Protein AF-0000000080484348 (afdb_homodimer)

Secondary structure (DSSP, 8-state):
--------EEEEEEEEEEETTEEEEEETTS-EEEESSSS-HHHHHHHHHHHHHHHHHHHHHHHHT----EEEEEEEEEE-HHHHTT---SS-SS-S-EEEEEEEE-SS-HHHHHHHHHHHHHH-HHHHHHHS---EEEEEEE---/--------EEEEEEEEEEETTEEEEEETTS-EEEESSSS-HHHHHHHHHHHHHHHHHHHHHHHHT----EEEEEEEEEE-HHHHTT---SS-SS-S-EEEEEEEE-SS-HHHHHHHHHHHHHH-HHHHHHHS---EEEEEEE---

Nearest PDB structures (foldseek):
  2opl-assembly1_A  TM=8.845E-01  e=7.965E-09  Geobacter sulfurreducens
  1nye-assembly1_A  TM=6.529E-01  e=8.947E-06  Escherichia coli
  2e8c-assembly1_A  TM=8.332E-01  e=1.198E-04  Aquifex aeolicus VF5
  1nye-assembly3_F  TM=6.436E-01  e=4.940E-05  Escherichia coli
  3cje-assembly1_A-2  TM=6.114E-01  e=5.828E-04  Jannaschia sp. CCS1

InterPro domains:
  IPR003718 OsmC/Ohr conserved domain [PF02566] (40-138)
  IPR015946 K homology domain-like, alpha/beta [G3DSA:3.30.300.20] (2-130)
  IPR036102 OsmC/Ohr superfamily [SSF82784] (26-134)
  IPR052924 OsmC/Ohr hydroperoxide reductase [PTHR35368] (11-135)

pLDDT: mean 93.79, std 12.1, range [22.8, 98.88]

Structure (mmCIF, N/CA/C/O backbone):
data_AF-0000000080484348-model_v1
#
loop_
_entity.id
_entity.type
_entity.pdbx_description
1 polymer 'OsmC family peroxiredoxin'
#
loop_
_atom_site.group_PDB
_atom_site.id
_atom_site.type_symbol
_atom_site.label_atom_id
_atom_site.label_alt_id
_atom_site.label_comp_id
_atom_site.label_asym_id
_atom_site.label_entity_id
_atom_site.label_seq_id
_atom_site.pdbx_PDB_ins_code
_atom_site.Cartn_x
_atom_site.Cartn_y
_atom_site.Cartn_z
_atom_site.occupancy
_atom_site.B_iso_or_equiv
_atom_site.auth_seq_id
_atom_site.auth_comp_id
_atom_site.auth_asym_id
_atom_site.auth_atom_id
_atom_site.pdbx_PDB_model_num
ATOM 1 N N . MET A 1 1 ? 34.781 7.961 -16.047 1 22.8 1 MET A N 1
ATOM 2 C CA . MET A 1 1 ? 33.406 7.508 -16.266 1 22.8 1 MET A CA 1
ATOM 3 C C . MET A 1 1 ? 32.5 7.965 -15.148 1 22.8 1 MET A C 1
ATOM 5 O O . MET A 1 1 ? 32.656 7.574 -13.992 1 22.8 1 MET A O 1
ATOM 9 N N . SER A 1 2 ? 32.094 9.242 -14.938 1 33.81 2 SER A N 1
ATOM 10 C CA . SER A 1 2 ? 31.594 10.023 -13.805 1 33.81 2 SER A CA 1
ATOM 11 C C . SER A 1 2 ? 30.453 9.312 -13.086 1 33.81 2 SER A C 1
ATOM 13 O O . SER A 1 2 ? 29.5 8.859 -13.727 1 33.81 2 SER A O 1
ATOM 15 N N . THR A 1 3 ? 30.531 8.43 -12.125 1 37.81 3 THR A N 1
ATOM 16 C CA . THR A 1 3 ? 29.625 7.574 -11.367 1 37.81 3 THR A CA 1
ATOM 17 C C . THR A 1 3 ? 28.375 8.344 -10.945 1 37.81 3 THR A C 1
ATOM 19 O O . THR A 1 3 ? 28.453 9.242 -10.109 1 37.81 3 THR A O 1
ATOM 22 N N . GLU A 1 4 ? 27.562 8.914 -11.805 1 41.5 4 GLU A N 1
ATOM 23 C CA . GLU A 1 4 ? 26.328 9.695 -11.656 1 41.5 4 GLU A CA 1
ATOM 24 C C . GLU A 1 4 ? 25.562 9.281 -10.414 1 41.5 4 GLU A C 1
ATOM 26 O O . GLU A 1 4 ? 25.125 8.133 -10.297 1 41.5 4 GLU A O 1
ATOM 31 N N . ARG A 1 5 ? 26 9.68 -9.234 1 49.88 5 ARG A N 1
ATOM 32 C CA . ARG A 1 5 ? 25.656 9.453 -7.84 1 49.88 5 ARG A CA 1
ATOM 33 C C . ARG A 1 5 ? 24.141 9.453 -7.641 1 49.88 5 ARG A C 1
ATOM 35 O O . ARG A 1 5 ? 23.5 10.492 -7.785 1 49.88 5 ARG A O 1
ATOM 42 N N . THR A 1 6 ? 23.359 8.344 -7.969 1 71.94 6 THR A N 1
ATOM 43 C CA . THR A 1 6 ? 21.906 8.281 -7.844 1 71.94 6 THR A CA 1
ATOM 44 C C . THR A 1 6 ? 21.469 8.68 -6.441 1 71.94 6 THR A C 1
ATOM 46 O O . THR A 1 6 ? 22.141 8.383 -5.457 1 71.94 6 THR A O 1
ATOM 49 N N . HIS A 1 7 ? 20.797 9.852 -6.301 1 86.5 7 HIS A N 1
ATOM 50 C CA . HIS A 1 7 ? 20.281 10.359 -5.035 1 86.5 7 HIS A CA 1
ATOM 51 C C . HIS A 1 7 ? 19.156 9.469 -4.496 1 86.5 7 HIS A C 1
ATOM 53 O O . HIS A 1 7 ? 18.406 9.875 -3.611 1 86.5 7 HIS A O 1
ATOM 59 N N . THR A 1 8 ? 19.234 8.211 -5.098 1 91.88 8 THR A N 1
ATOM 60 C CA . THR A 1 8 ? 18.156 7.336 -4.656 1 91.88 8 THR A CA 1
ATOM 61 C C . THR A 1 8 ? 18.672 6.266 -3.701 1 91.88 8 THR A C 1
ATOM 63 O O . THR A 1 8 ? 19.859 5.906 -3.748 1 91.88 8 THR A O 1
ATOM 66 N N . LYS A 1 9 ? 17.797 5.895 -2.801 1 93.38 9 LYS A N 1
ATOM 67 C CA . LYS A 1 9 ? 18 4.754 -1.911 1 93.38 9 LYS A CA 1
ATOM 68 C C . LYS A 1 9 ? 17.047 3.617 -2.25 1 93.38 9 LYS A C 1
ATOM 70 O O . LYS A 1 9 ? 15.859 3.846 -2.467 1 93.38 9 LYS A O 1
ATOM 75 N N . THR A 1 10 ? 17.703 2.318 -2.271 1 96 10 THR A N 1
ATOM 76 C CA . THR A 1 10 ? 16.875 1.151 -2.549 1 96 10 THR A CA 1
ATOM 77 C C . THR A 1 10 ? 16.219 0.636 -1.269 1 96 10 THR A C 1
ATOM 79 O O . THR A 1 10 ? 16.891 0.468 -0.248 1 96 10 THR A O 1
ATOM 82 N N . THR A 1 11 ? 14.914 0.509 -1.283 1 96.69 11 THR A N 1
ATOM 83 C CA . THR A 1 11 ? 14.141 -0.151 -0.241 1 96.69 11 THR A CA 1
ATOM 84 C C . THR A 1 11 ? 13.586 -1.483 -0.74 1 96.69 11 THR A C 1
ATOM 86 O O . THR A 1 11 ? 13.125 -1.583 -1.878 1 96.69 11 THR A O 1
ATOM 89 N N . SER A 1 12 ? 13.688 -2.527 0.163 1 98.12 12 SER A N 1
ATOM 90 C CA . SER A 1 12 ? 13.172 -3.816 -0.288 1 98.12 12 SER A CA 1
ATOM 91 C C . SER A 1 12 ? 12.562 -4.602 0.867 1 98.12 12 SER A C 1
ATOM 93 O O . SER A 1 12 ? 12.922 -4.391 2.027 1 98.12 12 SER A O 1
ATOM 95 N N . VAL A 1 13 ? 11.609 -5.426 0.493 1 98.69 13 VAL A N 1
ATOM 96 C CA . VAL A 1 13 ? 11.023 -6.406 1.404 1 98.69 13 VAL A CA 1
ATOM 97 C C . VAL A 1 13 ? 11.039 -7.789 0.753 1 98.69 13 VAL A C 1
ATOM 99 O O . VAL A 1 13 ? 10.891 -7.906 -0.465 1 98.69 13 VAL A O 1
ATOM 102 N N . GLU A 1 14 ? 11.297 -8.742 1.566 1 98.69 14 GLU A N 1
ATOM 103 C CA . GLU A 1 14 ? 11.227 -10.148 1.169 1 98.69 14 GLU A CA 1
ATOM 104 C C . GLU A 1 14 ? 10.141 -10.891 1.94 1 98.69 14 GLU A C 1
ATOM 106 O O . GLU A 1 14 ? 10.18 -10.953 3.172 1 98.69 14 GLU A O 1
ATOM 111 N N . GLY A 1 15 ? 9.195 -11.43 1.181 1 98.69 15 GLY A N 1
ATOM 112 C CA . GLY A 1 15 ? 8.055 -12.062 1.828 1 98.69 15 GLY A CA 1
ATOM 113 C C . GLY A 1 15 ? 8.008 -13.562 1.616 1 98.69 15 GLY A C 1
ATOM 114 O O . GLY A 1 15 ? 8.281 -14.047 0.518 1 98.69 15 GLY A O 1
ATOM 115 N N . SER A 1 16 ? 7.668 -14.25 2.662 1 98.31 16 SER A N 1
ATOM 116 C CA . SER A 1 16 ? 7.402 -15.688 2.598 1 98.31 16 SER A CA 1
ATOM 117 C C . SER A 1 16 ? 5.938 -15.992 2.904 1 98.31 16 SER A C 1
ATOM 119 O O . SER A 1 16 ? 5.363 -15.422 3.838 1 98.31 16 SER A O 1
ATOM 121 N N . ARG A 1 17 ? 5.395 -16.812 2.121 1 97.62 17 ARG A N 1
ATOM 122 C CA . ARG A 1 17 ? 3.988 -17.156 2.297 1 97.62 17 ARG A CA 1
ATOM 123 C C . ARG A 1 17 ? 3.783 -17.984 3.568 1 97.62 17 ARG A C 1
ATOM 125 O O . ARG A 1 17 ? 4.469 -18.984 3.789 1 97.62 17 ARG A O 1
ATOM 132 N N . VAL A 1 18 ? 2.877 -17.547 4.391 1 97.12 18 VAL A N 1
ATOM 133 C CA . VAL A 1 18 ? 2.395 -18.312 5.531 1 97.12 18 VAL A CA 1
ATOM 134 C C . VAL A 1 18 ? 1.202 -19.172 5.105 1 97.12 18 VAL A C 1
ATOM 136 O O . VAL A 1 18 ? 1.137 -20.359 5.426 1 97.12 18 VAL A O 1
ATOM 139 N N . ASP A 1 19 ? 0.256 -18.562 4.418 1 96.19 19 ASP A N 1
ATOM 140 C CA . ASP A 1 19 ? -0.878 -19.219 3.775 1 96.19 19 ASP A CA 1
ATOM 141 C C . ASP A 1 19 ? -1.438 -18.375 2.643 1 96.19 19 ASP A C 1
ATOM 143 O O . ASP A 1 19 ? -0.822 -17.375 2.24 1 96.19 19 ASP A O 1
ATOM 147 N N . ALA A 1 20 ? -2.598 -18.688 2.107 1 95.06 20 ALA A N 1
ATOM 148 C CA . ALA A 1 20 ? -3.15 -18.062 0.91 1 95.06 20 ALA A CA 1
ATOM 149 C C . ALA A 1 20 ? -3.51 -16.609 1.175 1 95.06 20 ALA A C 1
ATOM 151 O O . ALA A 1 20 ? -3.725 -15.836 0.238 1 95.06 20 ALA A O 1
ATOM 152 N N . SER A 1 21 ? -3.541 -16.234 2.523 1 96.06 21 SER A N 1
ATOM 153 C CA . SER A 1 21 ? -4.023 -14.898 2.826 1 96.06 21 SER A CA 1
ATOM 154 C C . SER A 1 21 ? -3.002 -14.117 3.641 1 96.06 21 SER A C 1
ATOM 156 O O . SER A 1 21 ? -3.262 -12.977 4.043 1 96.06 21 SER A O 1
ATOM 158 N N . LYS A 1 22 ? -1.832 -14.758 3.896 1 98.06 22 LYS A N 1
ATOM 159 C CA . LYS A 1 22 ? -0.896 -14.109 4.809 1 98.06 22 LYS A CA 1
ATOM 160 C C . LYS A 1 22 ? 0.547 -14.336 4.371 1 98.06 22 LYS A C 1
ATOM 162 O O . LYS A 1 22 ? 0.924 -15.453 4.012 1 98.06 22 LYS A O 1
ATOM 167 N N . MET A 1 23 ? 1.323 -13.242 4.418 1 98.5 23 MET A N 1
ATOM 168 C CA . MET A 1 23 ? 2.764 -13.305 4.188 1 98.5 23 MET A CA 1
ATOM 169 C C . MET A 1 23 ? 3.529 -12.648 5.328 1 98.5 23 MET A C 1
ATOM 171 O O . MET A 1 23 ? 3.029 -11.711 5.957 1 98.5 23 MET A O 1
ATOM 175 N N . GLN A 1 24 ? 4.695 -13.172 5.57 1 98.44 24 GLN A N 1
ATOM 176 C CA . GLN A 1 24 ? 5.637 -12.562 6.504 1 98.44 24 GLN A CA 1
ATOM 177 C C . GLN A 1 24 ? 6.832 -11.961 5.766 1 98.44 24 GLN A C 1
ATOM 179 O O . GLN A 1 24 ? 7.41 -12.602 4.891 1 98.44 24 GLN A O 1
ATOM 184 N N . PHE A 1 25 ? 7.195 -10.734 6.203 1 98.62 25 PHE A N 1
ATOM 185 C CA . PHE A 1 25 ? 8.211 -10.008 5.449 1 98.62 25 PHE A CA 1
ATOM 186 C C . PHE A 1 25 ? 9.422 -9.703 6.324 1 98.62 25 PHE A C 1
ATOM 188 O O . PHE A 1 25 ? 9.281 -9.469 7.527 1 98.62 25 PHE A O 1
ATOM 195 N N . GLU A 1 26 ? 10.539 -9.703 5.684 1 98.5 26 GLU A N 1
ATOM 196 C CA . GLU A 1 26 ? 11.75 -9.078 6.199 1 98.5 26 GLU A CA 1
ATOM 197 C C . GLU A 1 26 ? 12.141 -7.859 5.363 1 98.5 26 GLU A C 1
ATOM 199 O O . GLU A 1 26 ? 12.117 -7.91 4.133 1 98.5 26 GLU A O 1
ATOM 204 N N . THR A 1 27 ? 12.445 -6.832 6.043 1 97.94 27 THR A N 1
ATOM 205 C CA . THR A 1 27 ? 12.875 -5.621 5.352 1 97.94 27 THR A CA 1
ATOM 206 C C . THR A 1 27 ? 14.383 -5.617 5.156 1 97.94 27 THR A C 1
ATOM 208 O O . THR A 1 27 ? 15.102 -6.406 5.77 1 97.94 27 THR A O 1
ATOM 211 N N . SER A 1 28 ? 14.875 -4.703 4.316 1 95.12 28 SER A N 1
ATOM 212 C CA . SER A 1 28 ? 16.312 -4.551 4.121 1 95.12 28 SER A CA 1
ATOM 213 C C . SER A 1 28 ? 17 -4.062 5.395 1 95.12 28 SER A C 1
ATOM 215 O O . SER A 1 28 ? 18.203 -4.262 5.574 1 95.12 28 SER A O 1
ATOM 217 N N . GLY A 1 29 ? 16.266 -3.443 6.281 1 93.81 29 GLY A N 1
ATOM 218 C CA . GLY A 1 29 ? 16.812 -2.98 7.551 1 93.81 29 GLY A CA 1
ATOM 219 C C . GLY A 1 29 ? 16.797 -4.047 8.625 1 93.81 29 GLY A C 1
ATOM 220 O O . GLY A 1 29 ? 17.25 -3.809 9.75 1 93.81 29 GLY A O 1
ATOM 221 N N . GLY A 1 30 ? 16.25 -5.184 8.352 1 94.88 30 GLY A N 1
ATOM 222 C CA . GLY A 1 30 ? 16.297 -6.309 9.281 1 94.88 30 GLY A CA 1
ATOM 223 C C . GLY A 1 30 ? 15.039 -6.465 10.102 1 94.88 30 GLY A C 1
ATOM 224 O O . GLY A 1 30 ? 14.914 -7.41 10.883 1 94.88 30 GLY A O 1
ATOM 225 N N . ASN A 1 31 ? 14.07 -5.586 9.961 1 97.06 31 ASN A N 1
ATOM 226 C CA . ASN A 1 31 ? 12.805 -5.695 10.68 1 97.06 31 ASN A CA 1
ATOM 227 C C . ASN A 1 31 ? 11.852 -6.672 9.992 1 97.06 31 ASN A C 1
ATOM 229 O O . ASN A 1 31 ? 12.086 -7.078 8.852 1 97.06 31 ASN A O 1
ATOM 233 N N . GLN A 1 32 ? 10.867 -7.082 10.789 1 97.81 32 GLN A N 1
ATOM 234 C CA . GLN A 1 32 ? 9.883 -8.016 10.266 1 97.81 32 GLN A CA 1
ATOM 235 C C . GLN A 1 32 ? 8.461 -7.488 10.461 1 97.81 32 GLN A C 1
ATOM 237 O O . GLN A 1 32 ? 8.18 -6.812 11.453 1 97.81 32 GLN A O 1
ATOM 242 N N . PHE A 1 33 ? 7.586 -7.754 9.5 1 97.56 33 PHE A N 1
ATOM 243 C CA . PHE A 1 33 ? 6.16 -7.484 9.641 1 97.56 33 PHE A CA 1
ATOM 244 C C . PHE A 1 33 ? 5.34 -8.43 8.773 1 97.56 33 PHE A C 1
ATOM 246 O O . PHE A 1 33 ? 5.898 -9.219 8 1 97.56 33 PHE A O 1
ATOM 253 N N . ASP A 1 34 ? 4.016 -8.391 8.969 1 97.5 34 ASP A N 1
ATOM 254 C CA . ASP A 1 34 ? 3.121 -9.266 8.227 1 97.5 34 ASP A CA 1
ATOM 255 C C . ASP A 1 34 ? 2.131 -8.461 7.391 1 97.5 34 ASP A C 1
ATOM 257 O O . ASP A 1 34 ? 1.812 -7.32 7.723 1 97.5 34 ASP A O 1
ATOM 261 N N . ILE A 1 35 ? 1.787 -8.969 6.309 1 98.12 35 ILE A N 1
ATOM 262 C CA . ILE A 1 35 ? 0.607 -8.562 5.555 1 98.12 35 ILE A CA 1
ATOM 263 C C . ILE A 1 35 ? -0.396 -9.719 5.508 1 98.12 35 ILE A C 1
ATOM 265 O O . ILE A 1 35 ? -0.039 -10.844 5.16 1 98.12 35 ILE A O 1
ATOM 269 N N . GLY A 1 36 ? -1.658 -9.391 5.812 1 96.44 36 GLY A N 1
ATOM 270 C CA . GLY A 1 36 ? -2.67 -10.43 5.895 1 96.44 36 GLY A CA 1
ATOM 271 C C . GLY A 1 36 ? -2.992 -10.836 7.32 1 96.44 36 GLY A C 1
ATOM 272 O O . GLY A 1 36 ? -2.258 -10.5 8.25 1 96.44 36 GLY A O 1
ATOM 273 N N . GLY A 1 37 ? -4.086 -11.648 7.496 1 91.69 37 GLY A N 1
ATOM 274 C CA . GLY A 1 37 ? -4.527 -12.062 8.82 1 91.69 37 GLY A CA 1
ATOM 275 C C . GLY A 1 37 ? -5.492 -11.078 9.453 1 91.69 37 GLY A C 1
ATOM 276 O O . GLY A 1 37 ? -6.688 -11.359 9.57 1 91.69 37 GLY A O 1
ATOM 277 N N . ASP A 1 38 ? -5.004 -9.875 9.719 1 92.94 38 ASP A N 1
ATOM 278 C CA . ASP A 1 38 ? -5.816 -8.875 10.398 1 92.94 38 ASP A CA 1
ATOM 279 C C . ASP A 1 38 ? -6.379 -7.859 9.406 1 92.94 38 ASP A C 1
ATOM 281 O O . ASP A 1 38 ? -7.156 -6.98 9.781 1 92.94 38 ASP A O 1
ATOM 285 N N . GLY A 1 39 ? -6.004 -8 8.188 1 96.38 39 GLY A N 1
ATOM 286 C CA . GLY A 1 39 ? -6.418 -7.129 7.098 1 96.38 39 GLY A CA 1
ATOM 287 C C . GLY A 1 39 ? -6.016 -7.652 5.734 1 96.38 39 GLY A C 1
ATOM 288 O O . GLY A 1 39 ? -5.117 -8.484 5.625 1 96.38 39 GLY A O 1
ATOM 289 N N . THR A 1 40 ? -6.68 -7.219 4.734 1 97.19 40 THR A N 1
ATOM 290 C CA . THR A 1 40 ? -6.344 -7.586 3.363 1 97.19 40 THR A CA 1
ATOM 291 C C . THR A 1 40 ? -5.199 -6.727 2.838 1 97.19 40 THR A C 1
ATOM 293 O O . THR A 1 40 ? -4.906 -5.668 3.393 1 97.19 40 THR A O 1
ATOM 296 N N . PRO A 1 41 ? -4.523 -7.18 1.768 1 98.31 41 PRO A N 1
ATOM 297 C CA . PRO A 1 41 ? -3.498 -6.328 1.157 1 98.31 41 PRO A CA 1
ATOM 298 C C . PRO A 1 41 ? -4.023 -4.945 0.779 1 98.31 41 PRO A C 1
ATOM 300 O O . PRO A 1 41 ? -3.311 -3.951 0.914 1 98.31 41 PRO A O 1
ATOM 303 N N . GLY A 1 42 ? -5.277 -4.898 0.341 1 98.19 42 GLY A N 1
ATOM 304 C CA . GLY A 1 42 ? -5.902 -3.619 0.044 1 98.19 42 GLY A CA 1
ATOM 305 C C . GLY A 1 42 ? -6.004 -2.709 1.252 1 98.19 42 GLY A C 1
ATOM 306 O O . GLY A 1 42 ? -5.723 -1.512 1.159 1 98.19 42 GLY A O 1
ATOM 307 N N . GLU A 1 43 ? -6.402 -3.26 2.389 1 98.5 43 GLU A N 1
ATOM 308 C CA . GLU A 1 43 ? -6.5 -2.48 3.619 1 98.5 43 GLU A CA 1
ATOM 309 C C . GLU A 1 43 ? -5.129 -1.997 4.078 1 98.5 43 GLU A C 1
ATOM 311 O O . GLU A 1 43 ? -4.988 -0.868 4.551 1 98.5 43 GLU A O 1
ATOM 316 N N . TYR A 1 44 ? -4.121 -2.811 3.934 1 98.56 44 TYR A N 1
ATOM 317 C CA . TYR A 1 44 ? -2.764 -2.4 4.281 1 98.56 44 TYR A CA 1
ATOM 318 C C . TYR A 1 44 ? -2.27 -1.303 3.348 1 98.56 44 TYR A C 1
ATOM 320 O O . TYR A 1 44 ? -1.534 -0.406 3.768 1 98.56 44 TYR A O 1
ATOM 328 N N . MET A 1 45 ? -2.637 -1.371 2.061 1 98.56 45 MET A N 1
ATOM 329 C CA . MET A 1 45 ? -2.314 -0.289 1.134 1 98.56 45 MET A CA 1
ATOM 330 C C . MET A 1 45 ? -2.957 1.02 1.582 1 98.56 45 MET A C 1
ATOM 332 O O . MET A 1 45 ? -2.289 2.053 1.649 1 98.56 45 MET A O 1
ATOM 336 N N . LEU A 1 46 ? -4.258 0.96 1.938 1 98.69 46 LEU A N 1
ATOM 337 C CA . LEU A 1 46 ? -4.934 2.148 2.447 1 98.69 46 LEU A CA 1
ATOM 338 C C . LEU A 1 46 ? -4.262 2.652 3.721 1 98.69 46 LEU A C 1
ATOM 340 O O . LEU A 1 46 ? -4.059 3.857 3.885 1 98.69 46 LEU A O 1
ATOM 344 N N . GLY A 1 47 ? -3.902 1.748 4.586 1 98.62 47 GLY A N 1
ATOM 345 C CA . GLY A 1 47 ? -3.193 2.113 5.801 1 98.62 47 GLY A CA 1
ATOM 346 C C . GLY A 1 47 ? -1.85 2.768 5.535 1 98.62 47 GLY A C 1
ATOM 347 O O . GLY A 1 47 ? -1.442 3.678 6.258 1 98.62 47 GLY A O 1
ATOM 348 N N . SER A 1 48 ? -1.147 2.271 4.535 1 98.69 48 SER A N 1
ATOM 349 C CA . SER A 1 48 ? 0.164 2.822 4.207 1 98.69 48 SER A CA 1
ATOM 350 C C . SER A 1 48 ? 0.055 4.27 3.744 1 98.69 48 SER A C 1
ATOM 352 O O . SER A 1 48 ? 0.951 5.078 3.998 1 98.69 48 SER A O 1
ATOM 354 N N . ILE A 1 49 ? -1.057 4.629 3.035 1 98.69 49 ILE A N 1
ATOM 355 C CA . ILE A 1 49 ? -1.34 6.016 2.678 1 98.69 49 ILE A CA 1
ATOM 356 C C . ILE A 1 49 ? -1.431 6.867 3.941 1 98.69 49 ILE A C 1
ATOM 358 O O . ILE A 1 49 ? -0.729 7.871 4.07 1 98.69 49 ILE A O 1
ATOM 362 N N . ALA A 1 50 ? -2.199 6.395 4.883 1 98.81 50 ALA A N 1
ATOM 363 C CA . ALA A 1 50 ? -2.395 7.125 6.133 1 98.81 50 ALA A CA 1
ATOM 364 C C . ALA A 1 50 ? -1.09 7.227 6.918 1 98.81 50 ALA A C 1
ATOM 366 O O . ALA A 1 50 ? -0.776 8.281 7.477 1 98.81 50 ALA A O 1
ATOM 367 N N . GLY A 1 51 ? -0.395 6.121 6.98 1 98.56 51 GLY A N 1
ATOM 368 C CA . GLY A 1 51 ? 0.891 6.137 7.66 1 98.56 51 GLY A CA 1
ATOM 369 C C . GLY A 1 51 ? 1.863 7.145 7.074 1 98.56 51 GLY A C 1
ATOM 370 O O . GLY A 1 51 ? 2.604 7.801 7.812 1 98.56 51 GLY A O 1
ATOM 371 N N . CYS A 1 52 ? 1.894 7.25 5.793 1 98.62 52 CYS A N 1
ATOM 372 C CA . CYS A 1 52 ? 2.779 8.203 5.133 1 98.62 52 CYS A CA 1
ATOM 373 C C . CYS A 1 52 ? 2.361 9.641 5.445 1 98.62 52 CYS A C 1
ATOM 375 O O . CYS A 1 52 ? 3.211 10.492 5.691 1 98.62 52 CYS A O 1
ATOM 377 N N . TYR A 1 53 ? 1.022 9.93 5.387 1 98.31 53 TYR A N 1
ATOM 378 C CA . TYR A 1 53 ? 0.523 11.234 5.812 1 98.31 53 TYR A CA 1
ATOM 379 C C . TYR A 1 53 ? 0.988 11.562 7.223 1 98.31 53 TYR A C 1
ATOM 381 O O . TYR A 1 53 ? 1.326 12.711 7.523 1 98.31 53 TYR A O 1
ATOM 389 N N . ASN A 1 54 ? 0.975 10.586 8.094 1 98.31 54 ASN A N 1
ATOM 390 C CA . ASN A 1 54 ? 1.397 10.797 9.469 1 98.31 54 ASN A CA 1
ATOM 391 C C . ASN A 1 54 ? 2.873 11.18 9.555 1 98.31 54 ASN A C 1
ATOM 393 O O . ASN A 1 54 ? 3.227 12.172 10.188 1 98.31 54 ASN A O 1
ATOM 397 N N . VAL A 1 55 ? 3.697 10.383 8.906 1 97.88 55 VAL A N 1
ATOM 398 C CA . VAL A 1 55 ? 5.141 10.602 8.977 1 97.88 55 VAL A CA 1
ATOM 399 C C . VAL A 1 55 ? 5.492 11.945 8.344 1 97.88 55 VAL A C 1
ATOM 401 O O . VAL A 1 55 ? 6.117 12.797 8.977 1 97.88 55 VAL A O 1
ATOM 404 N N . VAL A 1 56 ? 5.047 12.18 7.141 1 97.94 56 VAL A N 1
ATOM 405 C CA . VAL A 1 56 ? 5.375 13.406 6.422 1 97.94 56 VAL A CA 1
ATOM 406 C C . VAL A 1 56 ? 4.656 14.594 7.066 1 97.94 56 VAL A C 1
ATOM 408 O O . VAL A 1 56 ? 5.203 15.695 7.137 1 97.94 56 VAL A O 1
ATOM 411 N N . GLY A 1 57 ? 3.391 14.336 7.508 1 97.94 57 GLY A N 1
ATOM 412 C CA . GLY A 1 57 ? 2.645 15.383 8.188 1 97.94 57 GLY A CA 1
ATOM 413 C C . GLY A 1 57 ? 3.367 15.945 9.398 1 97.94 57 GLY A C 1
ATOM 414 O O . GLY A 1 57 ? 3.381 17.156 9.60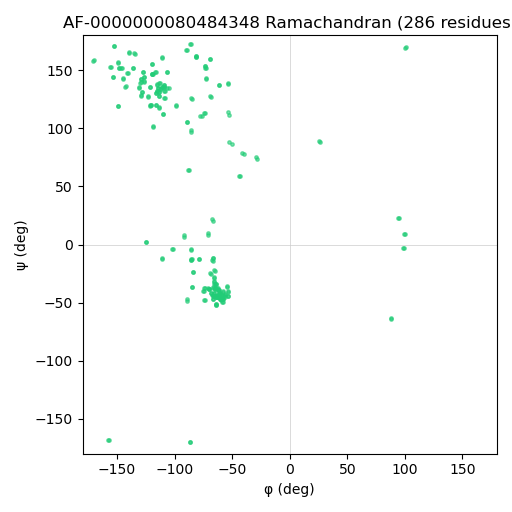9 1 97.94 57 GLY A O 1
ATOM 415 N N . HIS A 1 58 ? 3.932 15.102 10.141 1 97 58 HIS A N 1
ATOM 416 C CA . HIS A 1 58 ? 4.676 15.539 11.32 1 97 58 HIS A CA 1
ATOM 417 C C . HIS A 1 58 ? 5.922 16.312 10.922 1 97 58 HIS A C 1
ATOM 419 O O . HIS A 1 58 ? 6.219 17.359 11.5 1 97 58 HIS A O 1
ATOM 425 N N . LEU A 1 59 ? 6.652 15.859 9.945 1 97.06 59 LEU A N 1
ATOM 426 C CA . LEU A 1 59 ? 7.855 16.531 9.469 1 97.06 59 LEU A CA 1
ATOM 427 C C . LEU A 1 59 ? 7.539 17.938 8.977 1 97.06 59 LEU A C 1
ATOM 429 O O . LEU A 1 59 ? 8.203 18.906 9.367 1 97.06 59 LEU A O 1
ATOM 433 N N . VAL A 1 60 ? 6.527 18.047 8.195 1 98 60 VAL A N 1
ATOM 434 C CA . VAL A 1 60 ? 6.16 19.328 7.59 1 98 60 VAL A CA 1
ATOM 435 C C . VAL A 1 60 ? 5.652 20.281 8.672 1 98 60 VAL A C 1
ATOM 437 O O . VAL A 1 60 ? 5.973 21.469 8.656 1 98 60 VAL A O 1
ATOM 440 N N . ALA A 1 61 ? 4.828 19.734 9.625 1 98 61 ALA A N 1
ATOM 441 C CA . ALA A 1 61 ? 4.34 20.578 10.719 1 98 61 ALA A CA 1
ATOM 442 C C . ALA A 1 61 ? 5.496 21.156 11.523 1 98 61 ALA A C 1
ATOM 444 O O . ALA A 1 61 ? 5.508 22.344 11.844 1 98 61 ALA A O 1
ATOM 445 N N . GLU A 1 62 ? 6.457 20.328 11.805 1 97.19 62 GLU A N 1
ATOM 446 C CA . GLU A 1 62 ? 7.641 20.781 12.531 1 97.19 62 GLU A CA 1
ATOM 447 C C . GLU A 1 62 ? 8.391 21.859 11.766 1 97.19 62 GLU A C 1
ATOM 449 O O . GLU A 1 62 ? 8.797 22.875 12.344 1 97.19 62 GLU A O 1
ATOM 454 N N . GLU A 1 63 ? 8.523 21.703 10.531 1 97.25 63 GLU A N 1
ATOM 455 C CA . GLU A 1 63 ? 9.203 22.672 9.672 1 97.25 63 GLU A CA 1
ATOM 456 C C . GLU A 1 63 ? 8.445 23.984 9.617 1 97.25 63 GLU A C 1
ATOM 458 O O . GLU A 1 63 ? 9.055 25.047 9.484 1 97.25 63 GLU A O 1
ATOM 463 N N . MET A 1 64 ? 7.195 23.922 9.711 1 97.69 64 MET A N 1
ATOM 464 C CA . MET A 1 64 ? 6.34 25.094 9.641 1 97.69 64 MET A CA 1
ATOM 465 C C . MET A 1 64 ? 6.211 25.766 11.008 1 97.69 64 MET A C 1
ATOM 467 O O . MET A 1 64 ? 5.605 26.828 11.125 1 97.69 64 MET A O 1
ATOM 471 N N . GLY A 1 65 ? 6.656 25.047 12.016 1 97.69 65 GLY A N 1
ATOM 472 C CA . GLY A 1 65 ? 6.77 25.672 13.328 1 97.69 65 GLY A CA 1
ATOM 473 C C . GLY A 1 65 ? 5.551 25.453 14.203 1 97.69 65 GLY A C 1
ATOM 474 O O . GLY A 1 65 ? 5.234 26.297 15.047 1 97.69 65 GLY A O 1
ATOM 475 N N . PHE A 1 66 ? 4.762 24.422 13.969 1 97.06 66 PHE A N 1
ATOM 476 C CA . PHE A 1 66 ? 3.639 24.125 14.852 1 97.06 66 PHE A CA 1
ATOM 477 C C . PHE A 1 66 ? 3.578 22.641 15.188 1 97.06 66 PHE A C 1
ATOM 479 O O . PHE A 1 66 ? 4.234 21.828 14.531 1 97.06 66 PHE A O 1
ATOM 486 N N . GLU A 1 67 ? 2.801 22.344 16.234 1 95.25 67 GLU A N 1
ATOM 487 C CA . GLU A 1 67 ? 2.656 20.969 16.688 1 95.25 67 GLU A CA 1
ATOM 488 C C . GLU A 1 67 ? 1.298 20.391 16.281 1 95.25 67 GLU A C 1
ATOM 490 O O . GLU A 1 67 ? 0.276 21.078 16.391 1 95.25 67 GLU A O 1
ATOM 495 N N . LEU A 1 68 ? 1.331 19.188 15.781 1 96.06 68 LEU A N 1
ATOM 496 C CA . LEU A 1 68 ? 0.109 18.391 15.617 1 96.06 68 LEU A CA 1
ATOM 497 C C . LEU A 1 68 ? -0.218 17.641 16.906 1 96.06 68 LEU A C 1
ATOM 499 O O . LEU A 1 68 ? 0.335 16.562 17.141 1 96.06 68 LEU A O 1
ATOM 503 N N . ALA A 1 69 ? -1.082 18.172 17.703 1 95.25 69 ALA A N 1
ATOM 504 C CA . ALA A 1 69 ? -1.396 17.578 18.984 1 95.25 69 ALA A CA 1
ATOM 505 C C . ALA A 1 69 ? -2.053 16.203 18.812 1 95.25 69 ALA A C 1
ATOM 507 O O . ALA A 1 69 ? -1.864 15.312 19.641 1 95.25 69 ALA A O 1
ATOM 508 N N . ASP A 1 70 ? -2.871 16.141 17.797 1 96.56 70 ASP A N 1
ATOM 509 C CA . ASP A 1 70 ? -3.539 14.883 17.484 1 96.56 70 ASP A CA 1
ATOM 510 C C . ASP A 1 70 ? -3.783 14.758 15.977 1 96.56 70 ASP A C 1
ATOM 512 O O . ASP A 1 70 ? -3.855 15.766 15.266 1 96.56 70 ASP A O 1
ATOM 516 N N . LEU A 1 71 ? -3.828 13.578 15.531 1 97.69 71 LEU A N 1
ATOM 517 C CA . LEU A 1 71 ? -4.098 13.289 14.133 1 97.69 71 LEU A CA 1
ATOM 518 C C . LEU A 1 71 ? -4.816 11.953 13.977 1 97.69 71 LEU A C 1
ATOM 520 O O . LEU A 1 71 ? -4.332 10.922 14.461 1 97.69 71 LEU A O 1
ATOM 524 N N . THR A 1 72 ? -5.969 11.953 13.445 1 98.56 72 THR A N 1
ATOM 525 C CA . THR A 1 72 ? -6.691 10.773 12.992 1 98.56 72 THR A CA 1
ATOM 526 C C . THR A 1 72 ? -6.883 10.805 11.477 1 98.56 72 THR A C 1
ATOM 528 O O . THR A 1 72 ? -7.184 11.859 10.906 1 98.56 72 THR A O 1
ATOM 531 N N . ILE A 1 73 ? -6.703 9.688 10.852 1 98.81 73 ILE A N 1
ATOM 532 C CA . ILE A 1 73 ? -6.809 9.625 9.398 1 98.81 73 ILE A CA 1
ATOM 533 C C . ILE A 1 73 ? -7.746 8.492 8.992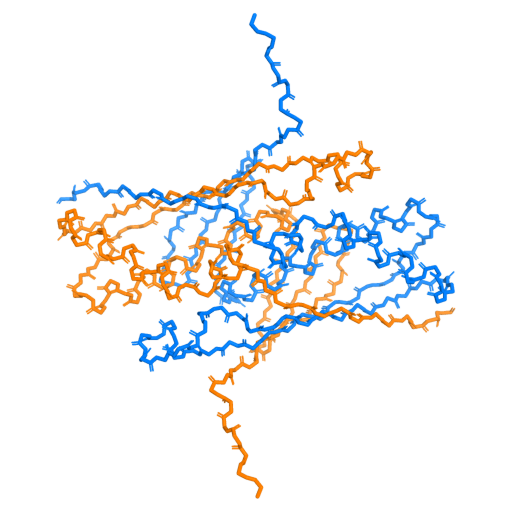 1 98.81 73 ILE A C 1
ATOM 535 O O . ILE A 1 73 ? -7.602 7.363 9.461 1 98.81 73 ILE A O 1
ATOM 539 N N . SER A 1 74 ? -8.703 8.773 8.18 1 98.75 74 SER A N 1
ATOM 540 C CA . SER A 1 74 ? -9.562 7.789 7.531 1 98.75 74 SER A CA 1
ATOM 541 C C . SER A 1 74 ? -9.258 7.68 6.043 1 98.75 74 SER A C 1
ATOM 543 O O . SER A 1 74 ? -9.117 8.695 5.355 1 98.75 74 SER A O 1
ATOM 545 N N . VAL A 1 75 ? -9.125 6.52 5.57 1 98.88 75 VAL A N 1
ATOM 546 C CA . VAL A 1 75 ? -8.922 6.266 4.145 1 98.88 75 VAL A CA 1
ATOM 547 C C . VAL A 1 75 ? -9.93 5.23 3.656 1 98.88 75 VAL A C 1
ATOM 549 O O . VAL A 1 75 ? -10.133 4.199 4.301 1 98.88 75 VAL A O 1
ATOM 552 N N . ALA A 1 76 ? -10.594 5.527 2.545 1 98.69 76 ALA A N 1
ATOM 553 C CA . ALA A 1 76 ? -11.602 4.633 1.979 1 98.69 76 ALA A CA 1
ATOM 554 C C . ALA A 1 76 ? -11.438 4.516 0.465 1 98.69 76 ALA A C 1
ATOM 556 O O . ALA A 1 76 ? -10.938 5.438 -0.186 1 98.69 76 ALA A O 1
ATOM 557 N N . GLY A 1 77 ? -11.836 3.4 -0.062 1 97.81 77 GLY A N 1
ATOM 558 C CA . GLY A 1 77 ? -11.898 3.16 -1.495 1 97.81 77 GLY A CA 1
ATOM 559 C C . GLY A 1 77 ? -13 2.203 -1.895 1 97.81 77 GLY A C 1
ATOM 560 O O . GLY A 1 77 ? -13.508 1.445 -1.062 1 97.81 77 GLY A O 1
ATOM 561 N N . ASP A 1 78 ? -13.398 2.322 -3.127 1 97 78 ASP A N 1
ATOM 562 C CA . ASP A 1 78 ? -14.406 1.426 -3.686 1 97 78 ASP A CA 1
ATOM 563 C C . ASP A 1 78 ? -13.789 0.472 -4.707 1 97 78 ASP A C 1
ATOM 565 O O . ASP A 1 78 ? -13.109 0.907 -5.637 1 97 78 ASP A O 1
ATOM 569 N N . VAL A 1 79 ? -14.016 -0.805 -4.477 1 96.75 79 VAL A N 1
ATOM 570 C CA . VAL A 1 79 ? -13.438 -1.815 -5.352 1 96.75 79 VAL A CA 1
ATOM 571 C C . VAL A 1 79 ? -14.531 -2.746 -5.867 1 96.75 79 VAL A C 1
ATOM 573 O O . VAL A 1 79 ? -15.477 -3.055 -5.145 1 96.75 79 VAL A O 1
ATOM 576 N N . ASP A 1 80 ? -14.477 -3.166 -7.148 1 96.25 80 ASP A N 1
ATOM 577 C CA . ASP A 1 80 ? -15.352 -4.184 -7.73 1 96.25 80 ASP A CA 1
ATOM 578 C C . ASP A 1 80 ? -14.758 -5.578 -7.555 1 96.25 80 ASP A C 1
ATOM 580 O O . ASP A 1 80 ? -13.797 -5.941 -8.242 1 96.25 80 ASP A O 1
ATOM 584 N N . PRO A 1 81 ? -15.336 -6.367 -6.609 1 94.69 81 PRO A N 1
ATOM 585 C CA . PRO A 1 81 ? -14.75 -7.676 -6.32 1 94.69 81 PRO A CA 1
ATOM 586 C C . PRO A 1 81 ? -14.875 -8.648 -7.488 1 94.69 81 PRO A C 1
ATOM 588 O O . PRO A 1 81 ? -14.219 -9.695 -7.496 1 94.69 81 PRO A O 1
ATOM 591 N N . ARG A 1 82 ? -15.672 -8.312 -8.5 1 94.5 82 ARG A N 1
ATOM 592 C CA . ARG A 1 82 ? -15.875 -9.211 -9.633 1 94.5 82 ARG A CA 1
ATOM 593 C C . ARG A 1 82 ? -14.586 -9.391 -10.422 1 94.5 82 ARG A C 1
ATOM 595 O O . ARG A 1 82 ? -14.344 -10.461 -10.992 1 94.5 82 ARG A O 1
ATOM 602 N N . VAL A 1 83 ? -13.688 -8.391 -10.422 1 93.5 83 VAL A N 1
ATOM 603 C CA . VAL A 1 83 ? -12.492 -8.414 -11.258 1 93.5 83 VAL A CA 1
ATOM 604 C C . VAL A 1 83 ? -11.477 -9.398 -10.688 1 93.5 83 VAL A C 1
ATOM 606 O O . VAL A 1 83 ? -11.055 -10.328 -11.375 1 93.5 83 VAL A O 1
ATOM 609 N N . TYR A 1 84 ? -11.234 -9.312 -9.336 1 93.5 84 TYR A N 1
ATOM 610 C CA . TYR A 1 84 ? -10.227 -10.219 -8.797 1 93.5 84 TYR A CA 1
ATOM 611 C C . TYR A 1 84 ? -10.797 -11.617 -8.602 1 93.5 84 TYR A C 1
ATOM 613 O O . TYR A 1 84 ? -10.055 -12.586 -8.43 1 93.5 84 TYR A O 1
ATOM 621 N N . LYS A 1 85 ? -12.117 -11.695 -8.695 1 93.5 85 LYS A N 1
ATOM 622 C CA . LYS A 1 85 ? -12.75 -13.008 -8.617 1 93.5 85 LYS A CA 1
ATOM 623 C C . LYS A 1 85 ? -12.773 -13.68 -9.992 1 93.5 85 LYS A C 1
ATOM 625 O O . LYS A 1 85 ? -13.141 -14.859 -10.102 1 93.5 85 LYS A O 1
ATOM 630 N N . GLY A 1 86 ? -12.508 -12.906 -10.992 1 92.25 86 GLY A N 1
ATOM 631 C CA . GLY A 1 86 ? -12.352 -13.508 -12.312 1 92.25 86 GLY A CA 1
ATOM 632 C C . GLY A 1 86 ? -13.594 -13.375 -13.172 1 92.25 86 GLY A C 1
ATOM 633 O O . GLY A 1 86 ? -13.703 -14.031 -14.211 1 92.25 86 GLY A O 1
ATOM 634 N N . ASP A 1 87 ? -14.562 -12.578 -12.703 1 92.38 87 ASP A N 1
ATOM 635 C CA . ASP A 1 87 ? -15.766 -12.344 -13.508 1 92.38 87 ASP A CA 1
ATOM 636 C C . ASP A 1 87 ? -15.469 -11.414 -14.68 1 92.38 87 ASP A C 1
ATOM 638 O O . ASP A 1 87 ? -14.539 -10.602 -14.617 1 92.38 87 ASP A O 1
ATOM 642 N N . ASN A 1 88 ? -16.234 -11.555 -15.703 1 88.88 88 ASN A N 1
ATOM 643 C CA . ASN A 1 88 ? -16.094 -10.695 -16.875 1 88.88 88 ASN A CA 1
ATOM 644 C C . ASN A 1 88 ? -16.688 -9.312 -16.641 1 88.88 88 ASN A C 1
ATOM 646 O O . ASN A 1 88 ? -17.891 -9.188 -16.422 1 88.88 88 ASN A O 1
ATOM 650 N N . THR A 1 89 ? -15.891 -8.328 -16.562 1 90.5 89 THR A N 1
ATOM 651 C CA . THR A 1 89 ? -16.281 -6.934 -16.359 1 90.5 89 THR A CA 1
ATOM 652 C C . THR A 1 89 ? -15.203 -5.988 -16.891 1 90.5 89 THR A C 1
ATOM 654 O O . THR A 1 89 ? -14.023 -6.34 -16.922 1 90.5 89 THR A O 1
ATOM 657 N N . ASP A 1 90 ? -15.609 -4.805 -17.281 1 91.44 90 ASP A N 1
ATOM 658 C CA . ASP A 1 90 ? -14.68 -3.805 -17.797 1 91.44 90 ASP A CA 1
ATOM 659 C C . ASP A 1 90 ? -14.18 -2.893 -16.688 1 91.44 90 ASP A C 1
ATOM 661 O O . ASP A 1 90 ? -13.461 -1.921 -16.953 1 91.44 90 ASP A O 1
ATOM 665 N N . ALA A 1 91 ? -14.508 -3.252 -15.539 1 92.81 91 ALA A N 1
ATOM 666 C CA . ALA A 1 91 ? -14.078 -2.441 -14.398 1 92.81 91 ALA A CA 1
ATOM 667 C C . ALA A 1 91 ? -12.586 -2.635 -14.125 1 92.81 91 ALA A C 1
ATOM 669 O O . ALA A 1 91 ? -12.008 -3.658 -14.5 1 92.81 91 ALA A O 1
ATOM 670 N N . ARG A 1 92 ? -11.953 -1.625 -13.57 1 94.56 92 ARG A N 1
ATOM 671 C CA . ARG A 1 92 ? -10.57 -1.82 -13.156 1 94.56 92 ARG A CA 1
ATOM 672 C C . ARG A 1 92 ? -10.484 -2.768 -11.961 1 94.56 92 ARG A C 1
ATOM 674 O O . ARG A 1 92 ? -11.43 -2.885 -11.188 1 94.56 92 ARG A O 1
ATOM 681 N N . ALA A 1 93 ? -9.32 -3.334 -11.758 1 96.38 93 ALA A N 1
ATOM 682 C CA . ALA A 1 93 ? -9.133 -4.289 -10.672 1 96.38 93 ALA A CA 1
ATOM 683 C C . ALA A 1 93 ? -9.062 -3.58 -9.32 1 96.38 93 ALA A C 1
ATOM 685 O O . ALA A 1 93 ? -9.602 -4.07 -8.328 1 96.38 93 ALA A O 1
ATOM 686 N N . GLY A 1 94 ? -8.414 -2.473 -9.273 1 97.19 94 GLY A N 1
ATOM 687 C CA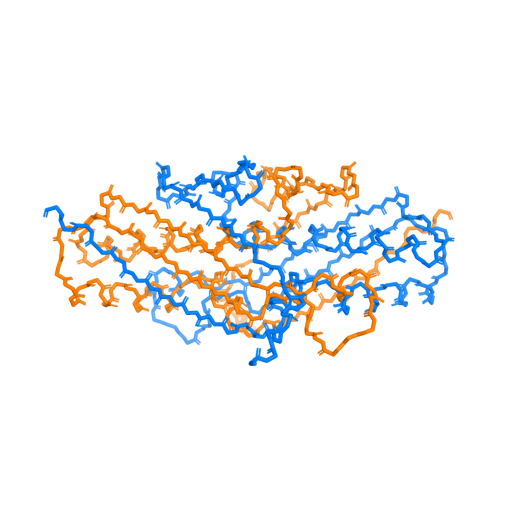 . GLY A 1 94 ? -8.156 -1.78 -8.023 1 97.19 94 GLY A CA 1
ATOM 688 C C . GLY A 1 94 ? -9.281 -0.848 -7.613 1 97.19 94 GLY A C 1
ATOM 689 O O . GLY A 1 94 ? -10.391 -0.929 -8.148 1 97.19 94 GLY A O 1
ATOM 690 N N . TYR A 1 95 ? -8.984 -0.007 -6.559 1 97.5 95 TYR A N 1
ATOM 691 C CA . TYR A 1 95 ? -9.93 1 -6.078 1 97.5 95 TYR A CA 1
ATOM 692 C C . TYR A 1 95 ? -10.242 2.016 -7.168 1 97.5 95 TYR A C 1
ATOM 694 O O . TYR A 1 95 ? -9.336 2.514 -7.844 1 97.5 95 TYR A O 1
ATOM 702 N N . GLN A 1 96 ? -11.492 2.375 -7.312 1 96.31 96 GLN A N 1
ATOM 703 C CA . GLN A 1 96 ? -11.93 3.334 -8.32 1 96.31 96 GLN A CA 1
ATOM 704 C C . GLN A 1 96 ? -11.523 4.758 -7.941 1 96.31 96 GLN A C 1
ATOM 706 O O . GLN A 1 96 ? -11.156 5.555 -8.805 1 96.31 96 GLN A O 1
ATOM 711 N N . GLU A 1 97 ? -11.617 4.961 -6.715 1 97 97 GLU A N 1
ATOM 712 C CA . GLU A 1 97 ? -11.234 6.223 -6.086 1 97 97 GLU A CA 1
ATOM 713 C C . GLU A 1 97 ? -10.836 6.012 -4.629 1 97 97 GLU A C 1
ATOM 715 O O . GLU A 1 97 ? -11.414 5.176 -3.934 1 97 97 GLU A O 1
ATOM 720 N N . ILE A 1 98 ? -9.859 6.77 -4.223 1 97.94 98 ILE A N 1
ATOM 721 C CA . ILE A 1 98 ? -9.461 6.727 -2.822 1 97.94 98 ILE A CA 1
ATOM 722 C C . ILE A 1 98 ? -9.766 8.07 -2.156 1 97.94 98 ILE A C 1
ATOM 724 O O . ILE A 1 98 ? -9.461 9.125 -2.709 1 97.94 98 ILE A O 1
ATOM 728 N N . ARG A 1 99 ? -10.406 8.016 -1.02 1 98.62 99 ARG A N 1
ATOM 729 C CA . ARG A 1 99 ? -10.75 9.203 -0.236 1 98.62 99 ARG A CA 1
ATOM 730 C C . ARG A 1 99 ? -9.984 9.227 1.084 1 98.62 99 ARG A C 1
ATOM 732 O O . ARG A 1 99 ? -10.016 8.258 1.842 1 98.62 99 ARG A O 1
ATOM 739 N N . VAL A 1 100 ? -9.336 10.344 1.331 1 98.62 100 VAL A N 1
ATOM 740 C CA . VAL A 1 100 ? -8.562 10.531 2.557 1 98.62 100 VAL A CA 1
ATOM 741 C C . VAL A 1 100 ? -9.172 11.664 3.381 1 98.62 100 VAL A C 1
ATOM 743 O O . VAL A 1 100 ? -9.438 12.75 2.855 1 98.62 100 VAL A O 1
ATOM 746 N N . VAL A 1 101 ? -9.375 11.383 4.648 1 98.69 101 VAL A N 1
ATOM 747 C CA . VAL A 1 101 ? -9.836 12.414 5.57 1 98.69 101 VAL A CA 1
ATOM 748 C C . VAL A 1 101 ? -8.828 12.586 6.703 1 98.69 101 VAL A C 1
ATOM 750 O O . VAL A 1 101 ? -8.562 11.641 7.457 1 98.69 101 VAL A O 1
ATOM 753 N N . LEU A 1 102 ? -8.289 13.766 6.82 1 98.62 102 LEU A N 1
ATOM 754 C CA . LEU A 1 102 ? -7.41 14.148 7.914 1 98.62 102 LEU A CA 1
ATOM 755 C C . LEU A 1 102 ? -8.172 14.922 8.984 1 98.62 102 LEU A C 1
ATOM 757 O O . LEU A 1 102 ? -8.789 15.953 8.688 1 98.62 102 LEU A O 1
ATOM 761 N N . ASP A 1 103 ? -8.18 14.375 10.156 1 98.38 103 ASP A N 1
ATOM 762 C CA . ASP A 1 103 ? -8.703 15.086 11.32 1 98.38 103 ASP A CA 1
ATOM 763 C C . ASP A 1 103 ? -7.578 15.469 12.281 1 98.38 103 ASP A C 1
ATOM 765 O O . ASP A 1 103 ? -6.961 14.594 12.906 1 98.38 103 ASP A O 1
ATOM 769 N N . ILE A 1 104 ? -7.328 16.781 12.391 1 97.88 104 ILE A N 1
ATOM 770 C CA . ILE A 1 104 ? -6.148 17.203 13.141 1 97.88 104 ILE A CA 1
ATOM 771 C C . ILE A 1 104 ? -6.57 18.078 14.328 1 97.88 104 ILE A C 1
ATOM 773 O O . ILE A 1 104 ? -7.688 18.594 14.352 1 97.88 104 ILE A O 1
ATOM 777 N N . ASP A 1 105 ? -5.695 18.078 15.305 1 97.19 105 ASP A N 1
ATOM 778 C CA . ASP A 1 105 ? -5.73 19.031 16.406 1 97.19 105 ASP A CA 1
ATOM 779 C C . ASP A 1 105 ? -4.453 19.875 16.438 1 97.19 105 ASP A C 1
ATOM 781 O O . ASP A 1 105 ? -3.395 19.375 16.844 1 97.19 105 ASP A O 1
ATOM 785 N N . ALA A 1 106 ? -4.574 21.078 15.945 1 96.56 106 ALA A N 1
ATOM 786 C CA . ALA A 1 106 ? -3.445 22 15.906 1 96.56 106 ALA A CA 1
ATOM 787 C C . ALA A 1 106 ? -3.91 23.438 16.141 1 96.56 106 ALA A C 1
ATOM 789 O O . ALA A 1 106 ? -4.984 23.828 15.688 1 96.56 106 ALA A O 1
ATOM 790 N N . ASP A 1 107 ? -3.113 24.172 16.82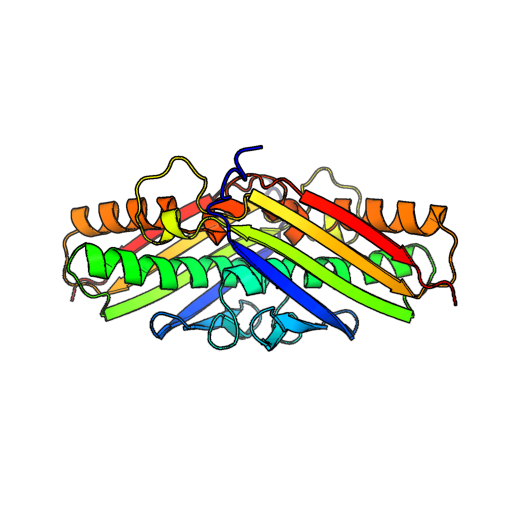8 1 96 107 ASP A N 1
ATOM 791 C CA . ASP A 1 107 ? -3.432 25.578 17.125 1 96 107 ASP A CA 1
ATOM 792 C C . ASP A 1 107 ? -2.93 26.5 16.016 1 96 107 ASP A C 1
ATOM 794 O O . ASP A 1 107 ? -2.062 27.344 16.25 1 96 107 ASP A O 1
ATOM 798 N N . VAL A 1 108 ? -3.482 26.344 14.852 1 96.88 108 VAL A N 1
ATOM 799 C CA . VAL A 1 108 ? -3.131 27.156 13.688 1 96.88 108 VAL A CA 1
ATOM 800 C C . VAL A 1 108 ? -4.391 27.5 12.898 1 96.88 108 VAL A C 1
ATOM 802 O O . VAL A 1 108 ? -5.426 26.844 13.055 1 96.88 108 VAL A O 1
ATOM 805 N N . ASN A 1 109 ? -4.32 28.469 11.992 1 95.56 109 ASN A N 1
ATOM 806 C CA . ASN A 1 109 ? -5.48 28.906 11.219 1 95.56 109 ASN A CA 1
ATOM 807 C C . ASN A 1 109 ? -5.68 28.047 9.969 1 95.56 109 ASN A C 1
ATOM 809 O O . ASN A 1 109 ? -4.828 27.203 9.641 1 95.56 109 ASN A O 1
ATOM 813 N N . ASP A 1 110 ? -6.777 28.266 9.312 1 95.06 110 ASP A N 1
ATOM 814 C CA . ASP A 1 110 ? -7.188 27.469 8.172 1 95.06 110 ASP A CA 1
ATOM 815 C C . ASP A 1 110 ? -6.18 27.578 7.027 1 95.06 110 ASP A C 1
ATOM 817 O O . ASP A 1 110 ? -5.938 26.609 6.309 1 95.06 110 ASP A O 1
ATOM 821 N N . GLN A 1 111 ? -5.672 28.734 6.871 1 97 111 GLN A N 1
ATOM 822 C CA . GLN A 1 111 ? -4.707 28.938 5.801 1 97 111 GLN A CA 1
ATOM 823 C C . GLN A 1 111 ? -3.447 28.109 6.016 1 97 111 GLN A C 1
ATOM 825 O O . GLN A 1 111 ? -2.916 27.516 5.07 1 97 111 GLN A O 1
ATOM 830 N N . THR A 1 112 ? -2.994 28.141 7.27 1 97.56 112 THR A N 1
ATOM 831 C CA . THR A 1 112 ? -1.826 27.344 7.621 1 97.56 112 THR A CA 1
ATOM 832 C C . THR A 1 112 ? -2.107 25.859 7.418 1 97.56 112 THR A C 1
ATOM 834 O O . THR A 1 112 ? -1.254 25.125 6.914 1 97.56 112 THR A O 1
ATOM 837 N N . VAL A 1 113 ? -3.303 25.406 7.75 1 97.62 113 VAL A N 1
ATOM 838 C CA . VAL A 1 113 ? -3.697 24.016 7.574 1 97.62 113 VAL A CA 1
ATOM 839 C C . VAL A 1 113 ? -3.686 23.656 6.09 1 97.62 113 VAL A C 1
ATOM 841 O O . VAL A 1 113 ? -3.166 22.609 5.703 1 97.62 113 VAL A O 1
ATOM 844 N N . ALA A 1 114 ? -4.234 24.516 5.273 1 97.25 114 ALA A N 1
ATOM 845 C CA . ALA A 1 114 ? -4.281 24.281 3.836 1 97.25 114 ALA A CA 1
ATOM 846 C C . ALA A 1 114 ? -2.873 24.172 3.254 1 97.25 114 ALA A C 1
ATOM 848 O O . ALA A 1 114 ? -2.602 23.281 2.432 1 97.25 114 ALA A O 1
ATOM 849 N N . GLU A 1 115 ? -2 25.078 3.672 1 97.94 115 GLU A N 1
ATOM 850 C CA . GLU A 1 115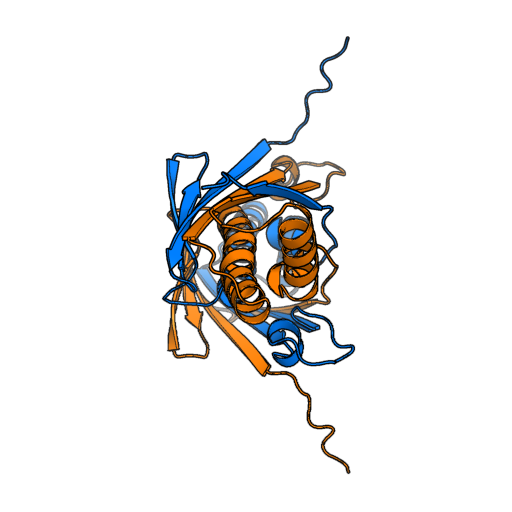 ? -0.611 25.031 3.225 1 97.94 115 GLU A CA 1
ATOM 851 C C . GLU A 1 115 ? 0.077 23.75 3.67 1 97.94 115 GLU A C 1
ATOM 853 O O . GLU A 1 115 ? 0.851 23.156 2.914 1 97.94 115 GLU A O 1
ATOM 858 N N . TRP A 1 116 ? -0.149 23.359 4.922 1 98.12 116 TRP A N 1
ATOM 859 C CA . TRP A 1 116 ? 0.408 22.141 5.477 1 98.12 116 TRP A CA 1
ATOM 860 C C . TRP A 1 116 ? 0.006 20.922 4.637 1 98.12 116 TRP A C 1
ATOM 862 O O . TRP A 1 116 ? 0.855 20.125 4.254 1 98.12 116 TRP A O 1
ATOM 872 N N . VAL A 1 117 ? -1.286 20.828 4.238 1 98.12 117 VAL A N 1
ATOM 873 C CA . VAL A 1 117 ? -1.788 19.703 3.451 1 98.12 117 VAL A CA 1
ATOM 874 C C . VAL A 1 117 ? -1.109 19.688 2.084 1 98.12 117 VAL A C 1
ATOM 876 O O . VAL A 1 117 ? -0.688 18.625 1.606 1 98.12 117 VAL A O 1
ATOM 879 N N . GLU A 1 118 ? -1.011 20.844 1.463 1 96.81 118 GLU A N 1
ATOM 880 C CA . GLU A 1 118 ? -0.369 20.953 0.156 1 96.81 118 GLU A CA 1
ATOM 881 C C . GLU A 1 118 ? 1.073 20.453 0.205 1 96.81 118 GLU A C 1
ATOM 883 O O . GLU A 1 118 ? 1.499 19.688 -0.654 1 96.81 118 GLU A O 1
ATOM 888 N N . ARG A 1 119 ? 1.791 20.875 1.191 1 97.19 119 ARG A N 1
ATOM 889 C CA . ARG A 1 119 ? 3.189 20.484 1.341 1 97.19 119 ARG A CA 1
ATOM 890 C C . ARG A 1 119 ? 3.312 18.984 1.62 1 97.19 119 ARG A C 1
ATOM 892 O O . ARG A 1 119 ? 4.215 18.328 1.102 1 97.19 119 ARG A O 1
ATOM 899 N N . VAL A 1 120 ? 2.436 18.469 2.475 1 97.88 120 VAL A N 1
ATOM 900 C CA . VAL A 1 120 ? 2.447 17.047 2.811 1 97.88 120 VAL A CA 1
ATOM 901 C C . VAL A 1 120 ? 2.215 16.219 1.552 1 97.88 120 VAL A C 1
ATOM 903 O O . VAL A 1 120 ? 2.924 15.242 1.308 1 97.88 120 VAL A O 1
ATOM 906 N N . GLU A 1 121 ? 1.251 16.562 0.73 1 95.69 121 GLU A N 1
ATOM 907 C CA . GLU A 1 121 ? 0.903 15.82 -0.475 1 95.69 121 GLU A CA 1
ATOM 908 C C . GLU A 1 121 ? 2.039 15.859 -1.493 1 95.69 121 GLU A C 1
ATOM 910 O O . GLU A 1 121 ? 2.268 14.883 -2.209 1 95.69 121 GLU A O 1
ATOM 915 N N . GLU A 1 122 ? 2.777 16.984 -1.538 1 95.19 122 GLU A N 1
ATOM 916 C CA . GLU A 1 122 ? 3.904 17.125 -2.457 1 95.19 122 GLU A CA 1
ATOM 917 C C . GLU A 1 122 ? 5.055 16.203 -2.059 1 95.19 122 GLU A C 1
ATOM 919 O O . GLU A 1 122 ? 5.82 15.75 -2.914 1 95.19 122 GLU A O 1
ATOM 924 N N . ARG A 1 123 ? 5.086 15.883 -0.81 1 97.19 123 ARG A N 1
ATOM 925 C CA . ARG A 1 123 ? 6.285 15.227 -0.292 1 97.19 123 ARG A CA 1
ATOM 926 C C . ARG A 1 123 ? 5.996 13.773 0.081 1 97.19 123 ARG A C 1
ATOM 928 O O . ARG A 1 123 ? 6.918 13.016 0.382 1 97.19 123 ARG A O 1
ATOM 935 N N . CYS A 1 124 ? 4.805 13.352 0.141 1 97.38 124 CYS A N 1
ATOM 936 C CA . CYS A 1 124 ? 4.402 12.031 0.591 1 97.38 124 CYS A CA 1
ATOM 937 C C . CYS A 1 124 ? 4.723 10.977 -0.461 1 97.38 124 CYS A C 1
ATOM 939 O O . CYS A 1 124 ? 4.062 10.906 -1.497 1 97.38 124 CYS A O 1
ATOM 941 N N . PRO A 1 125 ? 5.672 10.031 -0.193 1 97.81 125 PRO A N 1
ATOM 942 C CA . PRO A 1 125 ? 6.086 9.047 -1.192 1 97.81 125 PRO A CA 1
ATOM 943 C C . PRO A 1 125 ? 4.973 8.062 -1.553 1 97.81 125 PRO A C 1
ATOM 945 O O . PRO A 1 125 ? 4.73 7.809 -2.734 1 97.81 125 PRO A O 1
ATOM 948 N N . VAL A 1 126 ? 4.305 7.516 -0.57 1 98.25 126 VAL A N 1
ATOM 949 C CA . VAL A 1 126 ? 3.266 6.52 -0.806 1 98.25 126 VAL A CA 1
ATOM 950 C C . VAL A 1 126 ? 2.125 7.141 -1.608 1 98.25 126 VAL A C 1
ATOM 952 O O . VAL A 1 126 ? 1.639 6.547 -2.572 1 98.25 126 VAL A O 1
ATOM 955 N N . CYS A 1 127 ? 1.723 8.336 -1.217 1 96.81 127 CYS A N 1
ATOM 956 C CA . CYS A 1 127 ? 0.682 9.039 -1.96 1 96.81 127 CYS A CA 1
ATOM 957 C C . CYS A 1 127 ? 1.099 9.258 -3.41 1 96.81 127 CYS A C 1
ATOM 959 O O . CYS A 1 127 ? 0.308 9.031 -4.328 1 96.81 127 CYS A O 1
ATOM 961 N N . ASP A 1 128 ? 2.338 9.742 -3.629 1 97.25 128 ASP A N 1
ATOM 962 C CA . ASP A 1 128 ? 2.85 9.945 -4.98 1 97.25 128 ASP A CA 1
ATOM 963 C C . ASP A 1 128 ? 2.73 8.68 -5.816 1 97.25 128 ASP A C 1
ATOM 965 O O . ASP A 1 128 ? 2.291 8.727 -6.965 1 97.25 128 ASP A O 1
ATOM 969 N N . ASN A 1 129 ? 3.09 7.527 -5.219 1 97.69 129 ASN A N 1
ATOM 970 C CA . ASN A 1 129 ? 3.088 6.27 -5.953 1 97.69 129 ASN A CA 1
ATOM 971 C C . ASN A 1 129 ? 1.668 5.801 -6.262 1 97.69 129 ASN A C 1
ATOM 973 O O . ASN A 1 129 ? 1.41 5.25 -7.332 1 97.69 129 ASN A O 1
ATOM 977 N N . ILE A 1 130 ? 0.745 5.996 -5.34 1 95.69 130 ILE A N 1
ATOM 978 C CA . ILE A 1 130 ? -0.595 5.449 -5.52 1 95.69 130 ILE A CA 1
ATOM 979 C C . ILE A 1 130 ? -1.437 6.406 -6.359 1 95.69 130 ILE A C 1
ATOM 981 O O . ILE A 1 130 ? -2.203 5.973 -7.223 1 95.69 130 ILE A O 1
ATOM 985 N N . PHE A 1 131 ? -1.238 7.691 -6.172 1 92.38 131 PHE A N 1
ATOM 986 C CA . PHE A 1 131 ? -2.088 8.656 -6.867 1 92.38 131 PHE A CA 1
ATOM 987 C C . PHE A 1 131 ? -1.564 8.922 -8.273 1 92.38 131 PHE A C 1
ATOM 989 O O . PHE A 1 131 ? -2.326 9.312 -9.156 1 92.38 131 PHE A O 1
ATOM 996 N N . GLU A 1 132 ? -0.311 8.688 -8.438 1 92.88 132 GLU A N 1
ATOM 997 C CA . GLU A 1 132 ? 0.315 8.773 -9.75 1 92.88 132 GLU A CA 1
ATOM 998 C C . GLU A 1 132 ? 0.735 7.398 -10.258 1 92.88 132 GLU A C 1
ATOM 1000 O O . GLU A 1 132 ? 0.749 6.43 -9.5 1 92.88 132 GLU A O 1
ATOM 1005 N N . SER A 1 133 ? 0.963 7.188 -11.508 1 91.56 133 SER A N 1
ATOM 1006 C CA . SER A 1 133 ? 1.428 5.902 -12.016 1 91.56 133 SER A CA 1
ATOM 1007 C C . SER A 1 133 ? 2.889 5.66 -11.648 1 91.56 133 SER A C 1
ATOM 1009 O O . SER A 1 133 ? 3.674 6.602 -11.555 1 91.56 133 SER A O 1
ATOM 1011 N N . THR A 1 134 ? 3.182 4.434 -11.352 1 95.38 134 THR A N 1
ATOM 1012 C CA . THR A 1 134 ? 4.547 4.031 -11.031 1 95.38 134 THR A CA 1
ATOM 1013 C C . THR A 1 134 ? 5.023 2.941 -11.984 1 95.38 134 THR A C 1
ATOM 1015 O O . THR A 1 134 ? 4.43 1.864 -12.055 1 95.38 134 THR A O 1
ATOM 1018 N N . PRO A 1 135 ? 6.113 3.189 -12.742 1 95.38 135 PRO A N 1
ATOM 1019 C CA . PRO A 1 135 ? 6.68 2.104 -13.547 1 95.38 135 PRO A CA 1
ATOM 1020 C C . PRO A 1 135 ? 6.988 0.858 -12.719 1 95.38 135 PRO A C 1
ATOM 1022 O O . PRO A 1 135 ? 7.418 0.968 -11.562 1 95.38 135 PRO A O 1
ATOM 1025 N N . SER A 1 136 ? 6.668 -0.316 -13.312 1 95.88 136 SER A N 1
ATOM 1026 C CA . SER A 1 136 ? 6.914 -1.563 -12.594 1 95.88 136 SER A CA 1
ATOM 1027 C C . SER A 1 136 ? 7.414 -2.654 -13.531 1 95.88 136 SER A C 1
ATOM 1029 O O . SER A 1 136 ? 7.113 -2.633 -14.734 1 95.88 136 SER A O 1
ATOM 1031 N N . ILE A 1 137 ? 8.242 -3.506 -12.984 1 95.81 137 ILE A N 1
ATOM 1032 C CA . ILE A 1 137 ? 8.672 -4.707 -13.695 1 95.81 137 ILE A CA 1
ATOM 1033 C C . ILE A 1 137 ? 8.484 -5.93 -12.797 1 95.81 137 ILE A C 1
ATOM 1035 O O . ILE A 1 137 ? 8.727 -5.863 -11.594 1 95.81 137 ILE A O 1
ATOM 1039 N N . THR A 1 138 ? 8.008 -7.023 -13.422 1 96.69 138 THR A N 1
ATOM 1040 C CA . THR A 1 138 ? 7.797 -8.273 -12.688 1 96.69 138 THR A CA 1
ATOM 1041 C C . THR A 1 138 ? 8.578 -9.414 -13.328 1 96.69 138 THR A C 1
ATOM 1043 O O . THR A 1 138 ? 8.562 -9.57 -14.555 1 96.69 138 THR A O 1
ATOM 1046 N N . ALA A 1 139 ? 9.328 -10.047 -12.492 1 96.94 139 ALA A N 1
ATOM 1047 C CA . ALA A 1 139 ? 10.023 -11.258 -12.906 1 96.94 139 ALA A CA 1
ATOM 1048 C C . ALA A 1 139 ? 9.523 -12.469 -12.125 1 96.94 139 ALA A C 1
ATOM 1050 O O . ALA A 1 139 ? 9.117 -12.344 -10.961 1 96.94 139 ALA A O 1
ATOM 1051 N N . VAL A 1 140 ? 9.531 -13.656 -12.766 1 96.88 140 VAL A N 1
ATOM 1052 C CA . VAL A 1 140 ? 9.086 -14.875 -12.102 1 96.88 140 VAL A CA 1
ATOM 1053 C C . VAL A 1 140 ? 10.125 -15.977 -12.305 1 96.88 140 VAL A C 1
ATOM 1055 O O . VAL A 1 140 ? 10.719 -16.094 -13.383 1 96.88 140 VAL A O 1
ATOM 1058 N N . SER A 1 141 ? 10.406 -16.656 -11.234 1 95.25 141 SER A N 1
ATOM 1059 C CA . SER A 1 141 ? 11.227 -17.859 -11.281 1 95.25 141 SER A CA 1
ATOM 1060 C C . SER A 1 141 ? 10.469 -19.062 -10.719 1 95.25 141 SER A C 1
ATOM 1062 O O . SER A 1 141 ? 9.766 -18.938 -9.711 1 95.25 141 SER A O 1
ATOM 1064 N N . ASN A 1 142 ? 10.547 -20.203 -11.414 1 95.19 142 ASN A N 1
ATOM 1065 C CA . ASN A 1 142 ? 9.953 -21.453 -10.961 1 95.19 142 ASN A CA 1
ATOM 1066 C C . ASN A 1 142 ? 11.016 -22.5 -10.641 1 95.19 142 ASN A C 1
ATOM 1068 O O . ASN A 1 142 ? 11.812 -22.875 -11.508 1 95.19 142 ASN A O 1
ATOM 1072 N N . ARG A 1 143 ? 11.141 -22.984 -9.383 1 86.69 143 ARG A N 1
ATOM 1073 C CA . ARG A 1 143 ? 12.141 -23.938 -8.922 1 86.69 143 ARG A CA 1
ATOM 1074 C C . ARG A 1 143 ? 11.867 -25.328 -9.484 1 86.69 143 ARG A C 1
ATOM 1076 O O . ARG A 1 143 ? 12.781 -26.156 -9.586 1 86.69 143 ARG A O 1
ATOM 1083 N N . GLU A 1 144 ? 11.086 -25.688 -10.328 1 68.12 144 GLU A N 1
ATOM 1084 C CA . GLU A 1 144 ? 10.719 -26.984 -10.883 1 68.12 144 GLU A CA 1
ATOM 1085 C C . GLU A 1 144 ? 10.984 -28.109 -9.883 1 68.12 144 GLU A C 1
ATOM 1087 O O . GLU A 1 144 ? 12.109 -28.25 -9.383 1 68.12 144 GLU A O 1
ATOM 1092 N N . SER A 1 145 ? 9.945 -28.422 -9.016 1 51.41 145 SER A N 1
ATOM 1093 C CA . SER A 1 145 ? 10.164 -29.719 -8.398 1 51.41 145 SER A CA 1
ATOM 1094 C C . SER A 1 145 ? 10.055 -30.844 -9.43 1 51.41 145 SER A C 1
ATOM 1096 O O . SER A 1 145 ? 9.328 -30.719 -10.414 1 51.41 145 SER A O 1
ATOM 1098 N N . MET B 1 1 ? -36.469 5.883 -10.922 1 23.38 1 MET B N 1
ATOM 1099 C CA . MET B 1 1 ? -35.125 6.441 -10.836 1 23.38 1 MET B CA 1
ATOM 1100 C C . MET B 1 1 ? -34.062 5.34 -10.664 1 23.38 1 MET B C 1
ATOM 1102 O O . MET B 1 1 ? -34.094 4.625 -9.664 1 23.38 1 MET B O 1
ATOM 1106 N N . SER B 1 2 ? -33.688 4.402 -11.594 1 33.88 2 SER B N 1
ATOM 1107 C CA . SER B 1 2 ? -33.125 3.062 -11.609 1 33.88 2 SER B CA 1
ATOM 1108 C C . SER B 1 2 ? -31.844 3.004 -10.781 1 33.88 2 SER B C 1
ATOM 1110 O O . SER B 1 2 ? -30.953 3.854 -10.93 1 33.88 2 SER B O 1
ATOM 1112 N N . THR B 1 3 ? -31.719 2.756 -9.461 1 36.78 3 THR B N 1
ATOM 1113 C CA . THR B 1 3 ? -30.656 2.711 -8.469 1 36.78 3 THR B CA 1
ATOM 1114 C C . THR B 1 3 ? -29.422 2 -9.023 1 36.78 3 THR B C 1
ATOM 1116 O O . THR B 1 3 ? -29.453 0.789 -9.25 1 36.78 3 THR B O 1
ATOM 1119 N N . GLU B 1 4 ? -28.781 2.428 -10.109 1 40.28 4 GLU B N 1
ATOM 1120 C CA . GLU B 1 4 ? -27.609 1.925 -10.812 1 40.28 4 GLU B CA 1
ATOM 1121 C C . GLU B 1 4 ? -26.672 1.198 -9.867 1 40.28 4 GLU B C 1
ATOM 1123 O O . GLU B 1 4 ? -26.125 1.804 -8.945 1 40.28 4 GLU B O 1
ATOM 1128 N N . ARG B 1 5 ? -27 -0.01 -9.414 1 49.62 5 ARG B N 1
ATOM 1129 C CA . ARG B 1 5 ? -26.453 -0.994 -8.477 1 49.62 5 ARG B CA 1
ATOM 1130 C C . ARG B 1 5 ? -24.938 -1.083 -8.594 1 49.62 5 ARG B C 1
ATOM 1132 O O . ARG B 1 5 ? -24.422 -1.543 -9.617 1 49.62 5 ARG B O 1
ATOM 1139 N N . THR B 1 6 ? -24.109 -0.107 -8.016 1 71.5 6 THR B N 1
ATOM 1140 C CA . THR B 1 6 ? -22.656 -0.105 -8.125 1 71.5 6 THR B CA 1
ATOM 1141 C C . THR B 1 6 ? -22.078 -1.442 -7.668 1 71.5 6 THR B C 1
ATOM 1143 O O . THR B 1 6 ? -22.594 -2.064 -6.738 1 71.5 6 THR B O 1
ATOM 1146 N N . HIS B 1 7 ? -21.484 -2.203 -8.578 1 86.5 7 HIS B N 1
ATOM 1147 C CA . HIS B 1 7 ? -20.859 -3.486 -8.281 1 86.5 7 HIS B CA 1
ATOM 1148 C C . HIS B 1 7 ? -19.625 -3.307 -7.41 1 86.5 7 HIS B C 1
ATOM 1150 O O . HIS B 1 7 ? -18.781 -4.207 -7.32 1 86.5 7 HIS B O 1
ATOM 1156 N N . THR B 1 8 ? -19.688 -2.096 -6.738 1 91.94 8 THR B N 1
ATOM 1157 C CA . THR B 1 8 ? -18.484 -1.85 -5.938 1 91.94 8 THR B CA 1
ATOM 1158 C C . THR B 1 8 ? -18.781 -2.02 -4.453 1 91.94 8 THR B C 1
ATOM 1160 O O . THR B 1 8 ? -19.922 -1.854 -4.02 1 91.94 8 THR B O 1
ATOM 1163 N N . LYS B 1 9 ? -17.781 -2.451 -3.754 1 93.44 9 LYS B N 1
ATOM 1164 C CA . LYS B 1 9 ? -17.766 -2.506 -2.295 1 93.44 9 LYS B CA 1
ATOM 1165 C C . LYS B 1 9 ? -16.781 -1.492 -1.714 1 93.44 9 LYS B C 1
ATOM 1167 O O . LYS B 1 9 ? -15.648 -1.37 -2.191 1 93.44 9 LYS B O 1
ATOM 1172 N N . THR B 1 10 ? -17.328 -0.765 -0.589 1 96 10 THR B N 1
ATOM 1173 C CA . THR B 1 10 ? -16.469 0.209 0.071 1 96 10 THR B CA 1
ATOM 1174 C C . THR B 1 10 ? -15.594 -0.467 1.129 1 96 10 THR B C 1
ATOM 1176 O O . THR B 1 10 ? -16.094 -1.24 1.949 1 96 10 THR B O 1
ATOM 1179 N N . THR B 1 11 ? -14.312 -0.28 1.042 1 96.75 11 THR B N 1
ATOM 1180 C CA . THR B 1 11 ? -13.336 -0.67 2.057 1 96.75 11 THR B CA 1
ATOM 1181 C C . THR B 1 11 ? -12.766 0.559 2.754 1 96.75 11 THR B C 1
ATOM 1183 O O . THR B 1 11 ? -12.461 1.563 2.105 1 96.75 11 THR B O 1
ATOM 1186 N N . SER B 1 12 ? -12.648 0.448 4.121 1 98.19 12 SER B N 1
ATOM 1187 C CA . SER B 1 12 ? -12.109 1.612 4.816 1 98.19 12 SER B CA 1
ATOM 1188 C C . SER B 1 12 ? -11.281 1.197 6.023 1 98.19 12 SER B C 1
ATOM 1190 O O . SER B 1 12 ? -11.469 0.11 6.574 1 98.19 12 SER B O 1
ATOM 1192 N N . VAL B 1 13 ? -10.328 2.066 6.332 1 98.69 13 VAL B N 1
ATOM 1193 C CA . VAL B 1 13 ? -9.547 1.959 7.559 1 98.69 13 VAL B CA 1
ATOM 1194 C C . VAL B 1 13 ? -9.555 3.299 8.289 1 98.69 13 VAL B C 1
ATOM 1196 O O . VAL B 1 13 ? -9.578 4.359 7.66 1 98.69 13 VAL B O 1
ATOM 1199 N N . GLU B 1 14 ? -9.609 3.205 9.57 1 98.69 14 GLU B N 1
ATOM 1200 C CA . GLU B 1 14 ? -9.492 4.359 10.461 1 98.69 14 GLU B CA 1
ATOM 1201 C C . GLU B 1 14 ? -8.25 4.266 11.336 1 98.69 14 GLU B C 1
ATOM 1203 O O . GLU B 1 14 ? -8.102 3.314 12.109 1 98.69 14 GLU B O 1
ATOM 1208 N N . GLY B 1 15 ? -7.391 5.266 11.195 1 98.69 15 GLY B N 1
ATOM 1209 C CA . GLY B 1 15 ? -6.125 5.207 11.906 1 98.69 15 GLY B CA 1
ATOM 1210 C C . GLY B 1 15 ? -5.992 6.27 12.977 1 98.69 15 GLY B C 1
ATOM 1211 O O . GLY B 1 15 ? -6.387 7.418 12.773 1 98.69 15 GLY B O 1
ATOM 1212 N N . SER B 1 16 ? -5.453 5.871 14.094 1 98.38 16 SER B N 1
ATOM 1213 C CA . SER B 1 16 ? -5.09 6.793 15.164 1 98.38 16 SER B CA 1
ATOM 1214 C C . SER B 1 16 ? -3.58 6.832 15.375 1 98.38 16 SER B C 1
ATOM 1216 O O . SER B 1 16 ? -2.92 5.789 15.375 1 98.38 16 SER B O 1
ATOM 1218 N N . ARG B 1 17 ? -3.098 7.984 15.5 1 97.69 17 ARG B N 1
ATOM 1219 C CA . ARG B 1 17 ? -1.658 8.148 15.68 1 97.69 17 ARG B CA 1
ATOM 1220 C C . ARG B 1 17 ? -1.21 7.617 17.031 1 97.69 17 ARG B C 1
ATOM 1222 O O . ARG B 1 17 ? -1.783 7.973 18.062 1 97.69 17 ARG B O 1
ATOM 1229 N N . VAL B 1 18 ? -0.24 6.766 17.031 1 97.25 18 VAL B N 1
ATOM 1230 C CA . VAL B 1 18 ? 0.462 6.34 18.25 1 97.25 18 VAL B CA 1
ATOM 1231 C C . VAL B 1 18 ? 1.643 7.27 18.516 1 97.25 18 VAL B C 1
ATOM 1233 O O . VAL B 1 18 ? 1.848 7.715 19.641 1 97.25 18 VAL B O 1
ATOM 1236 N N . ASP B 1 19 ? 2.432 7.547 17.484 1 96.25 19 ASP B N 1
ATOM 1237 C CA . ASP B 1 19 ? 3.506 8.539 17.469 1 96.25 19 ASP B CA 1
ATOM 1238 C C . ASP B 1 19 ? 3.83 8.984 16.047 1 96.25 19 ASP B C 1
ATOM 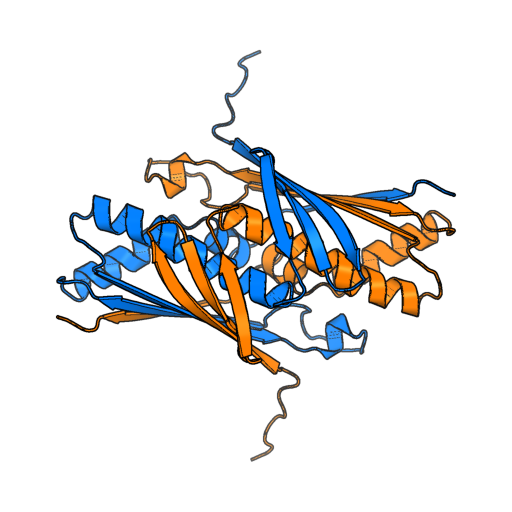1240 O O . ASP B 1 19 ? 3.086 8.688 15.117 1 96.25 19 ASP B O 1
ATOM 1244 N N . ALA B 1 20 ? 4.918 9.68 15.844 1 95.12 20 ALA B N 1
ATOM 1245 C CA . ALA B 1 20 ? 5.242 10.312 14.562 1 95.12 20 ALA B CA 1
ATOM 1246 C C . ALA B 1 20 ? 5.516 9.266 13.492 1 95.12 20 ALA B C 1
ATOM 1248 O O . ALA B 1 20 ? 5.527 9.578 12.297 1 95.12 20 ALA B O 1
ATOM 1249 N N . SER B 1 21 ? 5.711 7.969 13.961 1 96.12 21 SER B N 1
ATOM 1250 C CA . SER B 1 21 ? 6.129 6.973 12.984 1 96.12 21 SER B CA 1
ATOM 1251 C C . SER B 1 21 ? 5.184 5.773 12.977 1 96.12 21 SER B C 1
ATOM 1253 O O . SER B 1 21 ? 5.41 4.801 12.258 1 96.12 21 SER B O 1
ATOM 1255 N N . LYS B 1 22 ? 4.129 5.855 13.82 1 98.06 22 LYS B N 1
ATOM 1256 C CA . LYS B 1 22 ? 3.287 4.672 13.961 1 98.06 22 LYS B CA 1
ATOM 1257 C C . LYS B 1 22 ? 1.816 5.055 14.102 1 98.06 22 LYS B C 1
ATOM 1259 O O . LYS B 1 22 ? 1.477 5.977 14.852 1 98.06 22 LYS B O 1
ATOM 1264 N N . MET B 1 23 ? 0.979 4.312 13.375 1 98.5 23 MET B N 1
ATOM 1265 C CA . MET B 1 23 ? -0.471 4.426 13.508 1 98.5 23 MET B CA 1
ATOM 1266 C C . MET B 1 23 ? -1.107 3.064 13.75 1 98.5 23 MET B C 1
ATOM 1268 O O . MET B 1 23 ? -0.597 2.043 13.281 1 98.5 23 MET B O 1
ATOM 1272 N N . GLN B 1 24 ? -2.18 3.1 14.477 1 98.44 24 GLN B N 1
ATOM 1273 C CA . GLN B 1 24 ? -3.018 1.92 14.664 1 98.44 24 GLN B CA 1
ATOM 1274 C C . GLN B 1 24 ? -4.348 2.066 13.93 1 98.44 24 GLN B C 1
ATOM 1276 O O . GLN B 1 24 ? -5.004 3.105 14.031 1 98.44 24 GLN B O 1
ATOM 1281 N N . PHE B 1 25 ? -4.73 0.964 13.25 1 98.62 25 PHE B N 1
ATOM 1282 C CA . PHE B 1 25 ? -5.895 1.063 12.375 1 98.62 25 PHE B CA 1
ATOM 1283 C C . PHE B 1 25 ? -6.984 0.092 12.812 1 98.62 25 PHE B C 1
ATOM 1285 O O . PHE B 1 25 ? -6.688 -1.002 13.305 1 98.62 25 PHE B O 1
ATOM 1292 N N . GLU B 1 26 ? -8.18 0.529 12.609 1 98.5 26 GLU B N 1
ATOM 1293 C CA . GLU B 1 26 ? -9.352 -0.342 12.586 1 98.5 26 GLU B CA 1
ATOM 1294 C C . GLU B 1 26 ? -9.953 -0.425 11.188 1 98.5 26 GLU B C 1
ATOM 1296 O O . GLU B 1 26 ? -10.109 0.594 10.508 1 98.5 26 GLU B O 1
ATOM 1301 N N . THR B 1 27 ? -10.234 -1.608 10.797 1 97.94 27 THR B N 1
ATOM 1302 C CA . THR B 1 27 ? -10.852 -1.809 9.492 1 97.94 27 THR B CA 1
ATOM 1303 C C . THR B 1 27 ? -12.375 -1.766 9.594 1 97.94 27 THR B C 1
ATOM 1305 O O . THR B 1 27 ? -12.93 -1.839 10.688 1 97.94 27 THR B O 1
ATOM 1308 N N . SER B 1 28 ? -13.039 -1.671 8.453 1 95.12 28 SER B N 1
ATOM 1309 C CA . SER B 1 28 ? -14.492 -1.712 8.422 1 95.12 28 SER B CA 1
ATOM 1310 C C . SER B 1 28 ? -15.016 -3.072 8.875 1 95.12 28 SER B C 1
ATOM 1312 O O . SER B 1 28 ? -16.156 -3.188 9.312 1 95.12 28 SER B O 1
ATOM 1314 N N . GLY B 1 29 ? -14.227 -4.09 8.789 1 93.81 29 GLY B N 1
ATOM 1315 C CA . GLY B 1 29 ? -14.609 -5.422 9.234 1 93.81 29 GLY B CA 1
ATOM 1316 C C . GLY B 1 29 ? -14.367 -5.648 10.711 1 93.81 29 GLY B C 1
ATOM 1317 O O . GLY B 1 29 ? -14.664 -6.723 11.242 1 93.81 29 GLY B O 1
ATOM 1318 N N . GLY B 1 30 ? -13.781 -4.719 11.391 1 94.81 30 GLY B N 1
ATOM 1319 C CA . GLY B 1 30 ? -13.617 -4.793 12.828 1 94.81 30 GLY B CA 1
ATOM 1320 C C . GLY B 1 30 ? -12.234 -5.27 13.25 1 94.81 30 GLY B C 1
ATOM 1321 O O . GLY B 1 30 ? -11.93 -5.328 14.438 1 94.81 30 GLY B O 1
ATOM 1322 N N . ASN B 1 31 ? -11.367 -5.609 12.32 1 97.06 31 ASN B N 1
ATOM 1323 C CA . ASN B 1 31 ? -10 -6.027 12.641 1 97.06 31 ASN B CA 1
ATOM 1324 C C . ASN B 1 31 ? -9.086 -4.832 12.883 1 97.06 31 ASN B C 1
ATOM 1326 O O . ASN B 1 31 ? -9.453 -3.695 12.57 1 97.06 31 ASN B O 1
ATOM 1330 N N . GLN B 1 32 ? -7.973 -5.152 13.531 1 97.81 32 GLN B N 1
ATOM 1331 C CA . GLN B 1 32 ? -7.004 -4.098 13.828 1 97.81 32 GLN B CA 1
ATOM 1332 C C . GLN B 1 32 ? -5.613 -4.469 13.312 1 97.81 32 GLN B C 1
ATOM 1334 O O . GLN B 1 32 ? -5.242 -5.645 13.305 1 97.81 32 GLN B O 1
ATOM 1339 N N . PHE B 1 33 ? -4.871 -3.475 12.828 1 97.56 33 PHE B N 1
ATOM 1340 C CA . PHE B 1 33 ? -3.465 -3.645 12.484 1 97.56 33 PHE B CA 1
ATOM 1341 C C . PHE B 1 33 ? -2.711 -2.328 12.617 1 97.56 33 PHE B C 1
ATOM 1343 O O . PHE B 1 33 ? -3.312 -1.285 12.875 1 97.56 33 PHE B O 1
ATOM 1350 N N . ASP B 1 34 ? -1.373 -2.42 12.508 1 97.56 34 ASP B N 1
ATOM 1351 C CA . ASP B 1 34 ? -0.532 -1.235 12.648 1 97.56 34 ASP B CA 1
ATOM 1352 C C . ASP B 1 34 ? 0.255 -0.963 11.375 1 97.56 34 ASP B C 1
ATOM 1354 O O . ASP B 1 34 ? 0.531 -1.883 10.602 1 97.56 34 ASP B O 1
ATOM 1358 N N . ILE B 1 35 ? 0.474 0.234 11.109 1 98.19 35 ILE B N 1
ATOM 1359 C CA . ILE B 1 35 ? 1.493 0.688 10.172 1 98.19 35 ILE B CA 1
ATOM 1360 C C . ILE B 1 35 ? 2.564 1.483 10.914 1 98.19 35 ILE B C 1
ATOM 1362 O O . ILE B 1 35 ? 2.248 2.402 11.672 1 98.19 35 ILE B O 1
ATOM 1366 N N . GLY B 1 36 ? 3.828 1.134 10.625 1 96.5 36 GLY B N 1
ATOM 1367 C CA . GLY B 1 36 ? 4.918 1.758 11.367 1 96.5 36 GLY B CA 1
ATOM 1368 C C . GLY B 1 36 ? 5.461 0.884 12.477 1 96.5 36 GLY B C 1
ATOM 1369 O O . GLY B 1 36 ? 4.844 -0.114 12.852 1 96.5 36 GLY B O 1
ATOM 1370 N N . GLY B 1 37 ? 6.633 1.3 13.078 1 91.56 37 GLY B N 1
ATOM 1371 C CA . GLY B 1 37 ? 7.289 0.515 14.109 1 91.56 37 GLY B CA 1
ATOM 1372 C C . GLY B 1 37 ? 8.258 -0.51 13.555 1 91.56 37 GLY B C 1
ATOM 1373 O O . GLY B 1 37 ? 9.477 -0.361 13.703 1 91.56 37 GLY B O 1
ATOM 1374 N N . ASP B 1 38 ? 7.73 -1.455 12.805 1 93.19 38 ASP B N 1
ATOM 1375 C CA . ASP B 1 38 ? 8.555 -2.535 12.273 1 93.19 38 ASP B CA 1
ATOM 1376 C C . ASP B 1 38 ? 8.891 -2.301 10.805 1 93.19 38 ASP B C 1
ATOM 1378 O O . ASP B 1 38 ? 9.641 -3.07 10.195 1 93.19 38 ASP B O 1
ATOM 1382 N N . GLY B 1 39 ? 8.359 -1.277 10.266 1 96.44 39 GLY B N 1
ATOM 1383 C CA . GLY B 1 39 ? 8.547 -0.885 8.883 1 96.44 39 GLY B CA 1
ATOM 1384 C C . GLY B 1 39 ? 7.988 0.492 8.57 1 96.44 39 GLY B C 1
ATOM 1385 O O . GLY B 1 39 ? 7.141 1.005 9.305 1 96.44 39 GLY B O 1
ATOM 1386 N N . THR B 1 40 ? 8.461 1.092 7.543 1 97.25 40 THR B N 1
ATOM 1387 C CA . THR B 1 40 ? 7.961 2.385 7.098 1 97.25 40 THR B CA 1
ATOM 1388 C C . THR B 1 40 ? 6.688 2.213 6.27 1 97.25 40 THR B C 1
ATOM 1390 O O . THR B 1 40 ? 6.402 1.118 5.781 1 97.25 40 THR B O 1
ATOM 1393 N N . PRO B 1 41 ? 5.898 3.283 6.117 1 98.31 41 PRO B N 1
ATOM 1394 C CA . PRO B 1 41 ? 4.734 3.191 5.23 1 98.31 41 PRO B CA 1
ATOM 1395 C C . PRO B 1 41 ? 5.102 2.717 3.826 1 98.31 41 PRO B C 1
ATOM 1397 O O . PRO B 1 41 ? 4.344 1.965 3.209 1 98.31 41 PRO B O 1
ATOM 1400 N N . GLY B 1 42 ? 6.266 3.141 3.348 1 98.19 42 GLY B N 1
ATOM 1401 C CA . GLY B 1 42 ? 6.746 2.67 2.059 1 98.19 42 GLY B CA 1
ATOM 1402 C C . GLY B 1 42 ? 6.953 1.168 2.01 1 98.19 42 GLY B C 1
ATOM 1403 O O . GLY B 1 42 ? 6.574 0.515 1.036 1 98.19 42 GLY B O 1
ATOM 1404 N N . GLU B 1 43 ? 7.555 0.612 3.053 1 98.5 43 GLU B N 1
ATOM 1405 C CA . GLU B 1 43 ? 7.773 -0.83 3.123 1 98.5 43 GLU B CA 1
ATOM 1406 C C . GLU B 1 43 ? 6.449 -1.584 3.201 1 98.5 43 GLU B C 1
ATOM 1408 O O . GLU B 1 43 ? 6.293 -2.643 2.59 1 98.5 43 GLU B O 1
ATOM 1413 N N . TYR B 1 44 ? 5.492 -1.06 3.916 1 98.56 44 TYR B N 1
ATOM 1414 C CA . TYR B 1 44 ? 4.172 -1.68 3.986 1 98.56 44 TYR B CA 1
ATOM 1415 C C . TYR B 1 44 ? 3.471 -1.619 2.635 1 98.56 44 TYR B C 1
ATOM 1417 O O . TYR B 1 44 ? 2.738 -2.541 2.268 1 98.56 44 TYR B O 1
ATOM 1425 N N . MET B 1 45 ? 3.646 -0.523 1.897 1 98.56 45 MET B N 1
ATOM 1426 C CA . MET B 1 45 ? 3.115 -0.446 0.54 1 98.56 45 MET B CA 1
ATOM 1427 C C . MET B 1 45 ? 3.715 -1.534 -0.344 1 98.56 45 MET B C 1
ATOM 1429 O O . MET B 1 45 ? 2.988 -2.254 -1.031 1 98.56 45 MET B O 1
ATOM 1433 N N . LEU B 1 46 ? 5.062 -1.687 -0.277 1 98.69 46 LEU B N 1
ATOM 1434 C CA . LEU B 1 46 ? 5.715 -2.75 -1.032 1 98.69 46 LEU B CA 1
ATOM 1435 C C . LEU B 1 46 ? 5.199 -4.117 -0.6 1 98.69 46 LEU B C 1
ATOM 1437 O O . LEU B 1 46 ? 4.934 -4.98 -1.439 1 98.69 46 LEU B O 1
ATOM 1441 N N . GLY B 1 47 ? 5.039 -4.309 0.681 1 98.62 47 GLY B N 1
ATOM 1442 C CA . GLY B 1 47 ? 4.488 -5.551 1.197 1 98.62 47 GLY B CA 1
ATOM 1443 C C . GLY B 1 47 ? 3.076 -5.824 0.715 1 98.62 47 GLY B C 1
ATOM 1444 O O . GLY B 1 47 ? 2.711 -6.977 0.466 1 98.62 47 GLY B O 1
ATOM 1445 N N . SER B 1 48 ? 2.273 -4.785 0.64 1 98.69 48 SER B N 1
ATOM 1446 C CA . SER B 1 48 ? 0.893 -4.949 0.198 1 98.69 48 SER B CA 1
ATOM 1447 C C . SER B 1 48 ? 0.828 -5.43 -1.247 1 98.69 48 SER B C 1
ATOM 1449 O O . SER B 1 48 ? -0.077 -6.18 -1.617 1 98.69 48 SER B O 1
ATOM 1451 N N . ILE B 1 49 ? 1.79 -4.984 -2.107 1 98.69 49 ILE B N 1
ATOM 1452 C CA . ILE B 1 49 ? 1.914 -5.5 -3.467 1 98.69 49 ILE B CA 1
ATOM 1453 C C . ILE B 1 49 ? 2.127 -7.012 -3.428 1 98.69 49 ILE B C 1
ATOM 1455 O O . ILE B 1 49 ? 1.379 -7.766 -4.055 1 98.69 49 ILE B O 1
ATOM 1459 N N . ALA B 1 50 ? 3.059 -7.426 -2.619 1 98.81 50 ALA B N 1
ATOM 1460 C CA . ALA B 1 50 ? 3.381 -8.852 -2.51 1 98.81 50 ALA B CA 1
ATOM 1461 C C . ALA B 1 50 ? 2.201 -9.633 -1.949 1 98.81 50 ALA B C 1
ATOM 1463 O O . ALA B 1 50 ? 1.892 -10.727 -2.43 1 98.81 50 ALA B O 1
ATOM 1464 N N . GLY B 1 51 ? 1.604 -9.086 -0.918 1 98.56 51 GLY B N 1
ATOM 1465 C CA . GLY B 1 51 ? 0.435 -9.742 -0.351 1 98.56 51 GLY B CA 1
ATOM 1466 C C . GLY B 1 51 ? -0.685 -9.938 -1.354 1 98.56 51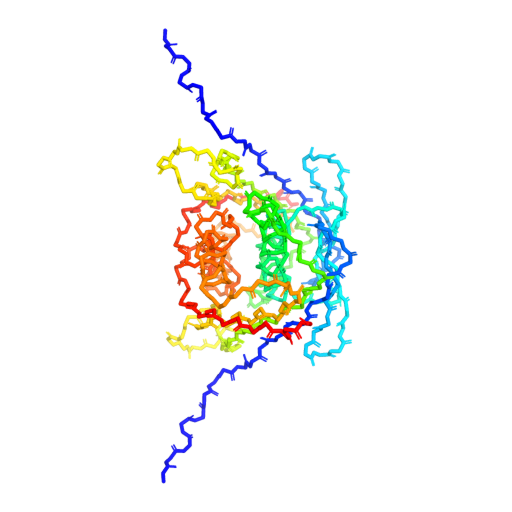 GLY B C 1
ATOM 1467 O O . GLY B 1 51 ? -1.361 -10.969 -1.344 1 98.56 51 GLY B O 1
ATOM 1468 N N . CYS B 1 52 ? -0.904 -8.969 -2.178 1 98.62 52 CYS B N 1
ATOM 1469 C CA . CYS B 1 52 ? -1.945 -9.078 -3.193 1 98.62 52 CYS B CA 1
ATOM 1470 C C . CYS B 1 52 ? -1.596 -10.141 -4.223 1 98.62 52 CYS B C 1
ATOM 1472 O O . CYS B 1 52 ? -2.461 -10.914 -4.641 1 98.62 52 CYS B O 1
ATOM 1474 N N . TYR B 1 53 ? -0.298 -10.172 -4.691 1 98.31 53 TYR B N 1
ATOM 1475 C CA . TYR B 1 53 ? 0.157 -11.25 -5.566 1 98.31 53 TYR B CA 1
ATOM 1476 C C . TYR B 1 53 ? -0.118 -12.609 -4.945 1 98.31 53 TYR B C 1
ATOM 1478 O O . TYR B 1 53 ? -0.489 -13.555 -5.645 1 98.31 53 TYR B O 1
ATOM 1486 N N . ASN B 1 54 ? 0.092 -12.727 -3.658 1 98.31 54 ASN B N 1
ATOM 1487 C CA . ASN B 1 54 ? -0.141 -13.992 -2.967 1 98.31 54 ASN B CA 1
ATOM 1488 C C . ASN B 1 54 ? -1.612 -14.391 -3.012 1 98.31 54 ASN B C 1
ATOM 1490 O O . ASN B 1 54 ? -1.941 -15.516 -3.393 1 98.31 54 ASN B O 1
ATOM 1494 N N . VAL B 1 55 ? -2.477 -13.461 -2.633 1 97.81 55 VAL B N 1
ATOM 1495 C CA . VAL B 1 55 ? -3.904 -13.75 -2.559 1 97.81 55 VAL B CA 1
ATOM 1496 C C . VAL B 1 55 ? -4.441 -14.062 -3.953 1 97.81 55 VAL B C 1
ATOM 1498 O O . VAL B 1 55 ? -5.031 -15.125 -4.176 1 97.81 55 VAL B O 1
ATOM 1501 N N . VAL B 1 56 ? -4.191 -13.211 -4.902 1 97.88 56 VAL B N 1
ATOM 1502 C CA . VAL B 1 56 ? -4.711 -13.383 -6.254 1 97.88 56 VAL B CA 1
ATOM 1503 C C . VAL B 1 56 ? -3.992 -14.547 -6.938 1 97.88 56 VAL B C 1
ATOM 1505 O O . VAL B 1 56 ? -4.602 -15.297 -7.703 1 97.88 56 VAL B O 1
ATOM 1508 N N . GLY B 1 57 ? -2.666 -14.656 -6.652 1 97.94 57 GLY B N 1
ATOM 1509 C CA . GLY B 1 57 ? -1.908 -15.773 -7.207 1 97.94 57 GLY B CA 1
ATOM 1510 C C . GLY B 1 57 ? -2.488 -17.125 -6.852 1 97.94 57 GLY B C 1
ATOM 1511 O O . GLY B 1 57 ? -2.557 -18.016 -7.699 1 97.94 57 GLY B O 1
ATOM 1512 N N . HIS B 1 58 ? -2.863 -17.281 -5.652 1 97 58 HIS B N 1
ATOM 1513 C CA . HIS B 1 58 ? -3.463 -18.531 -5.215 1 97 58 HIS B CA 1
ATOM 1514 C C . HIS B 1 58 ? -4.809 -18.766 -5.898 1 97 58 HIS B C 1
ATOM 1516 O O . HIS B 1 58 ? -5.086 -19.875 -6.363 1 97 58 HIS B O 1
ATOM 1522 N N . LEU B 1 59 ? -5.645 -17.766 -5.992 1 97.12 59 LEU B N 1
ATOM 1523 C CA . LEU B 1 59 ? -6.953 -17.875 -6.629 1 97.12 59 LEU B CA 1
ATOM 1524 C C . LEU B 1 59 ? -6.812 -18.281 -8.086 1 97.12 59 LEU B C 1
ATOM 1526 O O . LEU B 1 59 ? -7.484 -19.219 -8.539 1 97.12 59 LEU B O 1
ATOM 1530 N N . VAL B 1 60 ? -5.934 -17.641 -8.773 1 98 60 VAL B N 1
ATOM 1531 C CA . VAL B 1 60 ? -5.754 -17.891 -10.203 1 98 60 VAL B CA 1
ATOM 1532 C C . VAL B 1 60 ? -5.168 -19.281 -10.414 1 98 60 VAL B C 1
ATOM 1534 O O . VAL B 1 60 ? -5.57 -20 -11.336 1 98 60 VAL B O 1
ATOM 1537 N N . ALA B 1 61 ? -4.172 -19.672 -9.547 1 98 61 ALA B N 1
ATOM 1538 C CA . ALA B 1 61 ? -3.592 -21.016 -9.648 1 98 61 ALA B CA 1
ATOM 1539 C C . ALA B 1 61 ? -4.66 -22.078 -9.484 1 98 61 ALA B C 1
ATOM 1541 O O . ALA B 1 61 ? -4.711 -23.047 -10.258 1 98 61 ALA B O 1
ATOM 1542 N N . GLU B 1 62 ? -5.508 -21.891 -8.531 1 97.12 62 GLU B N 1
ATOM 1543 C CA . GLU B 1 62 ? -6.602 -22.828 -8.289 1 97.12 62 GLU B CA 1
ATOM 1544 C C . GLU B 1 62 ? -7.531 -22.906 -9.5 1 97.12 62 GLU B C 1
ATOM 1546 O O . GLU B 1 62 ? -7.926 -24 -9.914 1 97.12 62 GLU B O 1
ATOM 1551 N N . GLU B 1 63 ? -7.836 -21.828 -10.062 1 97.19 63 GLU B N 1
ATOM 1552 C CA . GLU B 1 63 ? -8.703 -21.766 -11.234 1 97.19 63 GLU B CA 1
ATOM 1553 C C . GLU B 1 63 ? -8.055 -22.438 -12.438 1 97.19 63 GLU B C 1
ATOM 1555 O O . GLU B 1 63 ? -8.75 -23 -13.281 1 97.19 63 GLU B O 1
ATOM 1560 N N . MET B 1 64 ? -6.801 -22.391 -12.508 1 97.69 64 MET B N 1
ATOM 1561 C CA . MET B 1 64 ? -6.059 -22.969 -13.617 1 97.69 64 MET B CA 1
ATOM 1562 C C . MET B 1 64 ? -5.781 -24.453 -13.383 1 97.69 64 MET B C 1
ATOM 1564 O O . MET B 1 64 ? -5.242 -25.141 -14.25 1 97.69 64 MET B O 1
ATOM 1568 N N . GLY B 1 65 ? -6.023 -24.875 -12.141 1 97.69 65 GLY B N 1
ATOM 1569 C CA . GLY B 1 65 ? -5.992 -26.297 -11.875 1 97.69 65 GLY B CA 1
ATOM 1570 C C . GLY B 1 65 ? -4.645 -26.781 -11.367 1 97.69 65 GLY B C 1
ATOM 1571 O O . GLY B 1 65 ? -4.266 -27.938 -11.594 1 97.69 65 GLY B O 1
ATOM 1572 N N . PHE B 1 66 ? -3.816 -25.938 -10.789 1 97 66 PHE B N 1
ATOM 1573 C CA . PHE B 1 66 ? -2.561 -26.391 -10.203 1 97 66 PHE B CA 1
ATOM 1574 C C . PHE B 1 66 ? -2.344 -25.766 -8.836 1 97 66 PHE B C 1
ATOM 1576 O O . PHE B 1 66 ? -3.035 -24.812 -8.461 1 97 66 PHE B O 1
ATOM 1583 N N . GLU B 1 67 ? -1.394 -26.359 -8.102 1 95.25 67 GLU B N 1
ATOM 1584 C CA . GLU B 1 67 ? -1.086 -25.891 -6.754 1 95.25 67 GLU B CA 1
ATOM 1585 C C . GLU B 1 67 ? 0.24 -25.141 -6.719 1 95.25 67 GLU B C 1
ATOM 1587 O O . GLU B 1 67 ? 1.216 -25.562 -7.344 1 95.25 67 GLU B O 1
ATOM 1592 N N . LEU B 1 68 ? 0.219 -24 -6.031 1 96.06 68 LEU B N 1
ATOM 1593 C CA . LEU B 1 68 ? 1.461 -23.328 -5.672 1 96.06 68 LEU B CA 1
ATOM 1594 C C . LEU B 1 68 ? 2.025 -23.891 -4.371 1 96.06 68 LEU B C 1
ATOM 1596 O O . LEU B 1 68 ? 1.596 -23.5 -3.283 1 96.06 68 LEU B O 1
ATOM 1600 N N . ALA B 1 69 ? 2.959 -24.781 -4.473 1 95.25 69 ALA B N 1
ATOM 1601 C CA . ALA B 1 69 ? 3.506 -25.438 -3.285 1 95.25 69 ALA B CA 1
ATOM 1602 C C . ALA B 1 69 ? 4.23 -24.438 -2.391 1 95.25 69 ALA B C 1
ATOM 1604 O O . ALA B 1 69 ? 4.234 -24.578 -1.166 1 95.25 69 ALA B O 1
ATOM 1605 N N . ASP B 1 70 ? 4.898 -23.531 -3.043 1 96.56 70 ASP B N 1
ATOM 1606 C CA . ASP B 1 70 ? 5.605 -22.469 -2.32 1 96.56 70 ASP B CA 1
ATOM 1607 C C . ASP B 1 70 ? 5.633 -21.172 -3.127 1 96.56 70 ASP B C 1
ATOM 1609 O O . ASP B 1 70 ? 5.512 -21.203 -4.352 1 96.56 70 ASP B O 1
ATOM 1613 N N . LEU B 1 71 ? 5.699 -20.109 -2.447 1 97.69 71 LEU B N 1
ATOM 1614 C CA . LEU B 1 71 ? 5.773 -18.797 -3.066 1 97.69 71 LEU B CA 1
ATOM 1615 C C . LEU B 1 71 ? 6.559 -17.828 -2.191 1 97.69 71 LEU B C 1
ATOM 1617 O O . LEU B 1 71 ? 6.234 -17.641 -1.018 1 97.69 71 LEU B O 1
ATOM 1621 N N . THR B 1 72 ? 7.629 -17.312 -2.672 1 98.56 72 THR B N 1
ATOM 1622 C CA . THR B 1 72 ? 8.367 -16.203 -2.096 1 98.56 72 THR B CA 1
ATOM 1623 C C . THR B 1 72 ? 8.336 -14.992 -3.027 1 98.56 72 THR B C 1
ATOM 1625 O O . THR B 1 72 ? 8.469 -15.133 -4.246 1 98.56 72 THR B O 1
ATOM 1628 N N . ILE B 1 73 ? 8.141 -13.836 -2.455 1 98.81 73 ILE B N 1
ATOM 1629 C CA . ILE B 1 73 ? 8.031 -12.633 -3.268 1 98.81 73 ILE B CA 1
ATOM 1630 C C . ILE B 1 73 ? 8.984 -11.562 -2.732 1 98.81 73 ILE B C 1
ATOM 1632 O O . ILE B 1 73 ? 9 -11.281 -1.532 1 98.81 73 ILE B O 1
ATOM 1636 N N . SER B 1 74 ? 9.789 -11 -3.576 1 98.75 74 SER B N 1
ATOM 1637 C CA . SER B 1 74 ? 10.617 -9.828 -3.287 1 98.75 74 SER B CA 1
ATOM 1638 C C . SER B 1 74 ? 10.102 -8.594 -4.02 1 98.75 74 SER B C 1
ATOM 1640 O O . SER B 1 74 ? 9.789 -8.656 -5.207 1 98.75 74 SER B O 1
ATOM 1642 N N . VAL B 1 75 ? 9.977 -7.527 -3.334 1 98.88 75 VAL B N 1
ATOM 1643 C CA . VAL B 1 75 ? 9.586 -6.254 -3.928 1 98.88 75 VAL B CA 1
ATOM 1644 C C . VAL B 1 75 ? 10.586 -5.172 -3.529 1 98.88 75 VAL B C 1
ATOM 1646 O O . VAL B 1 75 ? 10.961 -5.062 -2.359 1 98.88 75 VAL B O 1
ATOM 1649 N N . ALA B 1 76 ? 11.062 -4.406 -4.512 1 98.69 76 ALA B N 1
ATOM 1650 C CA . ALA B 1 76 ? 12.039 -3.346 -4.27 1 98.69 76 ALA B CA 1
ATOM 1651 C C . ALA B 1 76 ? 11.664 -2.074 -5.031 1 98.69 76 ALA B C 1
ATOM 1653 O O . ALA B 1 76 ? 11.008 -2.137 -6.07 1 98.69 76 ALA B O 1
ATOM 1654 N N . GLY B 1 77 ? 12.062 -0.959 -4.496 1 97.81 77 GLY B N 1
ATOM 1655 C CA . GLY B 1 77 ? 11.93 0.337 -5.145 1 97.81 77 GLY B CA 1
ATOM 1656 C C . GLY B 1 77 ? 13.031 1.309 -4.77 1 97.81 77 GLY B C 1
ATOM 1657 O O . GLY B 1 77 ? 13.695 1.134 -3.748 1 97.81 77 GLY B O 1
ATOM 1658 N N . ASP B 1 78 ? 13.242 2.248 -5.641 1 97 78 ASP B N 1
ATOM 1659 C CA . ASP B 1 78 ? 14.219 3.305 -5.395 1 97 78 ASP B CA 1
ATOM 1660 C C . ASP B 1 78 ? 13.523 4.641 -5.129 1 97 78 ASP B C 1
ATOM 1662 O O . ASP B 1 78 ? 12.688 5.082 -5.918 1 97 78 ASP B O 1
ATOM 1666 N N . VAL B 1 79 ? 13.875 5.23 -4.008 1 96.75 79 VAL B N 1
ATOM 1667 C CA . VAL B 1 79 ? 13.25 6.488 -3.617 1 96.75 79 VAL B CA 1
ATOM 1668 C C . VAL B 1 79 ? 14.32 7.535 -3.326 1 96.75 79 VAL B C 1
ATOM 1670 O O . VAL B 1 79 ? 15.383 7.211 -2.797 1 96.75 79 VAL B O 1
ATOM 1673 N N . ASP B 1 80 ? 14.117 8.812 -3.73 1 96.31 80 ASP B N 1
ATOM 1674 C CA . ASP B 1 80 ? 14.977 9.938 -3.381 1 96.31 80 ASP B CA 1
ATOM 1675 C C . ASP B 1 80 ? 14.523 10.586 -2.074 1 96.31 80 ASP B C 1
ATOM 1677 O O . ASP B 1 80 ? 13.5 11.281 -2.039 1 96.31 80 ASP B O 1
ATOM 1681 N N . PRO B 1 81 ? 15.281 10.344 -0.975 1 94.81 81 PRO B N 1
ATOM 1682 C CA . PRO B 1 81 ? 14.844 10.844 0.33 1 94.81 81 PRO B CA 1
ATOM 1683 C C . PRO B 1 81 ? 14.867 12.367 0.416 1 94.81 81 PRO B C 1
ATOM 1685 O O . PRO B 1 81 ? 14.289 12.945 1.343 1 94.81 81 PRO B O 1
ATOM 1688 N N . ARG B 1 82 ? 15.484 13.047 -0.559 1 94.69 82 ARG B N 1
ATOM 1689 C CA . ARG B 1 82 ? 15.586 14.5 -0.527 1 94.69 82 ARG B CA 1
ATOM 1690 C C . ARG B 1 82 ? 14.211 15.148 -0.648 1 94.69 82 ARG B C 1
ATOM 1692 O O . ARG B 1 82 ? 13.977 16.219 -0.094 1 94.69 82 ARG B O 1
ATOM 1699 N N . VAL B 1 83 ? 13.242 14.477 -1.318 1 93.56 83 VAL B N 1
ATOM 1700 C CA . VAL B 1 83 ? 11.945 15.07 -1.609 1 93.56 83 VAL B CA 1
ATOM 1701 C C . VAL B 1 83 ? 11.102 15.125 -0.337 1 93.56 83 VAL B C 1
ATOM 1703 O O . VAL B 1 83 ? 10.648 16.188 0.072 1 93.56 83 VAL B O 1
ATOM 1706 N N . TYR B 1 84 ? 11.055 13.961 0.421 1 93.69 84 TYR B N 1
ATOM 1707 C CA . TYR B 1 84 ? 10.211 14 1.608 1 93.69 84 TYR B CA 1
ATOM 1708 C C . TYR B 1 84 ? 10.906 14.719 2.756 1 93.69 84 TYR B C 1
ATOM 1710 O O . TYR B 1 84 ? 10.266 15.102 3.738 1 93.69 84 TYR B O 1
ATOM 1718 N N . LYS B 1 85 ? 12.203 14.938 2.566 1 93.5 85 LYS B N 1
ATOM 1719 C CA . LYS B 1 85 ? 12.93 15.711 3.568 1 93.5 85 LYS B CA 1
ATOM 1720 C C . LYS B 1 85 ? 12.805 17.203 3.309 1 93.5 85 LYS B C 1
ATOM 1722 O O . LYS B 1 85 ? 13.234 18.031 4.125 1 93.5 85 LYS B O 1
ATOM 1727 N N . GLY B 1 86 ? 12.328 17.516 2.145 1 92.25 86 GLY B N 1
ATOM 1728 C CA . GLY B 1 86 ? 12.023 18.922 1.885 1 92.25 86 GLY B CA 1
ATOM 1729 C C . GLY B 1 86 ? 13.109 19.625 1.097 1 92.25 86 GLY B C 1
ATOM 1730 O O . GLY B 1 86 ? 13.117 20.859 1.002 1 92.25 86 GLY B O 1
ATOM 1731 N N . ASP B 1 87 ? 14.086 18.859 0.584 1 92.38 87 ASP B N 1
ATOM 1732 C CA . ASP B 1 87 ? 15.133 19.453 -0.243 1 92.38 87 ASP B CA 1
ATOM 1733 C C . ASP B 1 87 ? 14.594 19.812 -1.624 1 92.38 87 ASP B C 1
ATOM 1735 O O . ASP B 1 87 ? 13.625 19.219 -2.1 1 92.38 87 ASP B O 1
ATOM 1739 N N . ASN B 1 88 ? 15.227 20.781 -2.215 1 89.06 88 ASN B N 1
ATOM 1740 C CA . ASN B 1 88 ? 14.836 21.203 -3.557 1 89.06 88 ASN B CA 1
ATOM 1741 C C . ASN B 1 88 ? 15.359 20.25 -4.621 1 89.06 88 ASN B C 1
ATOM 1743 O O . ASN B 1 88 ? 16.562 20.078 -4.777 1 89.06 88 ASN B O 1
ATOM 1747 N N . THR B 1 89 ? 14.5 19.531 -5.246 1 90.56 89 THR B N 1
ATOM 1748 C CA . THR B 1 89 ? 14.812 18.578 -6.301 1 90.56 89 THR B CA 1
ATOM 1749 C C . THR B 1 89 ? 13.602 18.359 -7.203 1 90.56 89 THR B C 1
ATOM 1751 O O . THR B 1 89 ? 12.453 18.5 -6.766 1 90.56 89 THR B O 1
ATOM 1754 N N . ASP B 1 90 ? 13.844 18 -8.445 1 91.62 90 ASP B N 1
ATOM 1755 C CA . ASP B 1 90 ? 12.781 17.75 -9.414 1 91.62 90 ASP B CA 1
ATOM 1756 C C . ASP B 1 90 ? 12.375 16.281 -9.422 1 91.62 90 ASP B C 1
ATOM 1758 O O . ASP B 1 90 ? 11.562 15.852 -10.25 1 91.62 90 ASP B O 1
ATOM 1762 N N . ALA B 1 91 ? 12.922 15.586 -8.523 1 93 91 ALA B N 1
ATOM 1763 C CA . ALA B 1 91 ? 12.602 14.156 -8.453 1 93 91 ALA B CA 1
ATOM 1764 C C . ALA B 1 91 ? 11.188 13.945 -7.918 1 93 91 ALA B C 1
ATOM 1766 O O . ALA B 1 91 ? 10.641 14.805 -7.23 1 93 91 ALA B O 1
ATOM 1767 N N . ARG B 1 92 ? 10.562 12.867 -8.312 1 94.69 92 ARG B N 1
ATOM 1768 C CA . ARG B 1 92 ? 9.273 12.547 -7.715 1 94.69 92 ARG B CA 1
ATOM 1769 C C . ARG B 1 92 ? 9.43 12.141 -6.254 1 94.69 92 ARG B C 1
ATOM 1771 O O . ARG B 1 92 ? 10.484 11.656 -5.848 1 94.69 92 ARG B O 1
ATOM 1778 N N . ALA B 1 93 ? 8.359 12.227 -5.504 1 96.44 93 ALA B N 1
ATOM 1779 C CA . ALA B 1 93 ? 8.398 11.906 -4.078 1 96.44 93 ALA B CA 1
ATOM 1780 C C . ALA B 1 93 ? 8.477 10.398 -3.861 1 96.44 93 ALA B C 1
ATOM 1782 O O . ALA B 1 93 ? 9.195 9.93 -2.971 1 96.44 93 ALA B O 1
ATOM 1783 N N . GLY B 1 94 ? 7.762 9.656 -4.629 1 97.25 94 GLY B N 1
ATOM 1784 C CA . GLY B 1 94 ? 7.637 8.219 -4.43 1 97.25 94 GLY B CA 1
ATOM 1785 C C . GLY B 1 94 ? 8.742 7.422 -5.098 1 97.25 94 GLY B C 1
ATOM 1786 O O . GLY B 1 94 ? 9.758 7.988 -5.512 1 97.25 94 GLY B O 1
ATOM 1787 N N . TYR B 1 95 ? 8.547 6.059 -5.113 1 97.5 95 TYR B N 1
ATOM 1788 C CA . TYR B 1 95 ? 9.469 5.148 -5.781 1 97.5 95 TYR B CA 1
ATOM 1789 C C . TYR B 1 95 ? 9.547 5.445 -7.277 1 97.5 95 TYR B C 1
ATOM 1791 O O . TYR B 1 95 ? 8.516 5.621 -7.93 1 97.5 95 TYR B O 1
ATOM 1799 N N . GLN B 1 96 ? 10.727 5.43 -7.836 1 96.44 96 GLN B N 1
ATOM 1800 C CA . GLN B 1 96 ? 10.93 5.703 -9.25 1 96.44 96 GLN B CA 1
ATOM 1801 C C . GLN B 1 96 ? 10.484 4.523 -10.109 1 96.44 96 GLN B C 1
ATOM 1803 O O . GLN B 1 96 ? 9.93 4.715 -11.195 1 96.44 96 GLN B O 1
ATOM 1808 N N . GLU B 1 97 ? 10.75 3.428 -9.578 1 97 97 GLU B N 1
ATOM 1809 C CA . GLU B 1 97 ? 10.367 2.148 -10.172 1 97 97 GLU B CA 1
ATOM 1810 C C . GLU B 1 97 ? 10.203 1.073 -9.102 1 97 97 GLU B C 1
ATOM 1812 O O . GLU B 1 97 ? 10.945 1.058 -8.117 1 97 97 GLU B O 1
ATOM 1817 N N . ILE B 1 98 ? 9.25 0.224 -9.328 1 97.94 98 ILE B N 1
ATOM 1818 C CA . ILE B 1 98 ? 9.07 -0.906 -8.43 1 97.94 98 ILE B CA 1
ATOM 1819 C C . ILE B 1 98 ? 9.375 -2.209 -9.156 1 97.94 98 ILE B C 1
ATOM 1821 O O . ILE B 1 98 ? 8.914 -2.418 -10.281 1 97.94 98 ILE B O 1
ATOM 1825 N N . ARG B 1 99 ? 10.172 -3.047 -8.547 1 98.62 99 ARG B N 1
ATOM 1826 C CA . ARG B 1 99 ? 10.539 -4.352 -9.094 1 98.62 99 ARG B CA 1
ATOM 1827 C C . ARG B 1 99 ? 9.977 -5.477 -8.234 1 98.62 99 ARG B C 1
ATOM 1829 O O . ARG B 1 99 ? 10.188 -5.504 -7.02 1 98.62 99 ARG B O 1
ATOM 1836 N N . VAL B 1 100 ? 9.289 -6.391 -8.891 1 98.62 100 VAL B N 1
ATOM 1837 C CA . VAL B 1 100 ? 8.695 -7.539 -8.219 1 98.62 100 VAL B CA 1
ATOM 1838 C C . VAL B 1 100 ? 9.328 -8.828 -8.734 1 98.62 100 VAL B C 1
ATOM 1840 O O . VAL B 1 100 ? 9.438 -9.031 -9.945 1 98.62 100 VAL B O 1
ATOM 1843 N N . VAL B 1 101 ? 9.742 -9.664 -7.809 1 98.69 101 VAL B N 1
ATOM 1844 C CA . VAL B 1 101 ? 10.258 -10.984 -8.164 1 98.69 101 VAL B CA 1
ATOM 1845 C C . VAL B 1 101 ? 9.414 -12.07 -7.496 1 98.69 101 VAL B C 1
ATOM 1847 O O . VAL B 1 101 ? 9.328 -12.125 -6.266 1 98.69 101 VAL B O 1
ATOM 1850 N N . LEU B 1 102 ? 8.82 -12.906 -8.297 1 98.62 102 LEU B N 1
ATOM 1851 C CA . LEU B 1 102 ? 8.078 -14.078 -7.84 1 98.62 102 LEU B CA 1
ATOM 1852 C C . LEU B 1 102 ? 8.93 -15.336 -7.953 1 98.62 102 LEU B C 1
ATOM 1854 O O . LEU B 1 102 ? 9.414 -15.672 -9.039 1 98.62 102 LEU B O 1
ATOM 1858 N N . ASP B 1 103 ? 9.141 -15.953 -6.832 1 98.38 103 ASP B N 1
ATOM 1859 C CA . ASP B 1 103 ? 9.773 -17.266 -6.797 1 98.38 103 ASP B CA 1
ATOM 1860 C C . ASP B 1 103 ? 8.773 -18.344 -6.383 1 98.38 103 ASP B C 1
ATOM 1862 O O . ASP B 1 103 ? 8.32 -18.375 -5.238 1 98.38 103 ASP B O 1
ATOM 1866 N N . ILE B 1 104 ? 8.445 -19.234 -7.348 1 97.81 104 ILE B N 1
ATOM 1867 C CA . ILE B 1 104 ? 7.359 -20.172 -7.07 1 97.81 104 ILE B CA 1
ATOM 1868 C C . ILE B 1 104 ? 7.879 -21.609 -7.148 1 97.81 104 ILE B C 1
ATOM 1870 O O . ILE B 1 104 ? 8.945 -21.859 -7.719 1 97.81 104 ILE B O 1
ATOM 1874 N N . ASP B 1 105 ? 7.172 -22.453 -6.449 1 97.19 105 ASP B N 1
ATOM 1875 C CA . ASP B 1 105 ? 7.293 -23.906 -6.586 1 97.19 105 ASP B CA 1
ATOM 1876 C C . ASP B 1 105 ? 5.977 -24.531 -7.043 1 97.19 105 ASP B C 1
ATOM 1878 O O . ASP B 1 105 ? 5.027 -24.625 -6.266 1 97.19 105 ASP B O 1
ATOM 1882 N N . ALA B 1 106 ? 5.922 -24.844 -8.305 1 96.62 106 ALA B N 1
ATOM 1883 C CA . ALA B 1 106 ? 4.734 -25.453 -8.906 1 96.62 106 ALA B CA 1
ATOM 1884 C C . ALA B 1 106 ? 5.121 -26.453 -9.992 1 96.62 106 ALA B C 1
ATOM 1886 O O . ALA B 1 106 ? 6.086 -26.234 -10.727 1 96.62 106 ALA B O 1
ATOM 1887 N N . ASP B 1 107 ? 4.395 -27.516 -10.07 1 96 107 ASP B N 1
ATOM 1888 C CA . ASP B 1 107 ? 4.648 -28.547 -11.062 1 96 107 ASP B CA 1
ATOM 1889 C C . ASP B 1 107 ? 3.924 -28.25 -12.375 1 96 107 ASP B C 1
ATOM 1891 O O . ASP B 1 107 ? 3.037 -29 -12.789 1 96 107 ASP B O 1
ATOM 1895 N N . VAL B 1 108 ? 4.309 -27.172 -13 1 96.88 108 VAL B N 1
ATOM 1896 C CA . VAL B 1 108 ? 3.734 -26.75 -14.273 1 96.88 108 VAL B CA 1
ATOM 1897 C C . VAL B 1 108 ? 4.836 -26.219 -15.195 1 96.88 108 VAL B C 1
ATOM 1899 O O . VAL B 1 108 ? 5.926 -25.875 -14.727 1 96.88 108 VAL B O 1
ATOM 1902 N N . ASN B 1 109 ? 4.566 -26.062 -16.484 1 95.56 109 ASN B N 1
ATOM 1903 C CA . ASN B 1 109 ? 5.566 -25.625 -17.453 1 95.56 109 ASN B CA 1
ATOM 1904 C C . ASN B 1 109 ? 5.641 -24.094 -17.516 1 95.56 109 ASN B C 1
ATOM 1906 O O . ASN B 1 109 ? 4.816 -23.406 -16.922 1 95.56 109 ASN B O 1
ATOM 1910 N N . ASP B 1 110 ? 6.605 -23.625 -18.234 1 95.06 110 ASP B N 1
ATOM 1911 C CA . ASP B 1 110 ? 6.902 -22.203 -18.312 1 95.06 110 ASP B CA 1
ATOM 1912 C C . ASP B 1 110 ? 5.734 -21.438 -18.922 1 95.06 110 ASP B C 1
ATOM 1914 O O . ASP B 1 110 ? 5.457 -20.297 -18.531 1 95.06 110 ASP B O 1
ATOM 1918 N N . GLN B 1 111 ? 5.121 -22.016 -19.859 1 97 111 GLN B N 1
ATOM 1919 C CA . GLN B 1 111 ? 3.996 -21.359 -20.516 1 97 111 GLN B CA 1
ATOM 1920 C C . GLN B 1 111 ? 2.848 -21.125 -19.547 1 97 111 GLN B C 1
ATOM 1922 O O . GLN B 1 111 ? 2.227 -20.062 -19.547 1 97 111 GLN B O 1
ATOM 1927 N N . THR B 1 112 ? 2.586 -22.188 -18.781 1 97.56 112 THR B N 1
ATOM 1928 C CA . THR B 1 112 ? 1.543 -22.078 -17.766 1 97.56 112 THR B CA 1
ATOM 1929 C C . THR B 1 112 ? 1.898 -21.016 -16.734 1 97.56 112 THR B C 1
ATOM 1931 O O . THR B 1 112 ? 1.037 -20.25 -16.312 1 97.56 112 THR B O 1
ATOM 1934 N N . VAL B 1 113 ? 3.166 -20.938 -16.359 1 97.62 113 VAL B N 1
ATOM 1935 C CA . VAL B 1 113 ? 3.631 -19.938 -15.398 1 97.62 113 VAL B CA 1
ATOM 1936 C C . VAL B 1 113 ? 3.432 -18.531 -15.969 1 97.62 113 VAL B C 1
ATOM 1938 O O . VAL B 1 113 ? 2.941 -17.641 -15.281 1 97.62 113 VAL B O 1
ATOM 1941 N N . ALA B 1 114 ? 3.783 -18.359 -17.203 1 97.25 114 ALA B N 1
ATOM 1942 C CA . ALA B 1 114 ? 3.637 -17.047 -17.859 1 97.25 114 ALA B CA 1
ATOM 1943 C C . ALA B 1 114 ? 2.174 -16.625 -17.906 1 97.25 114 ALA B C 1
ATOM 1945 O O . ALA B 1 114 ? 1.852 -15.461 -17.641 1 97.25 114 ALA B O 1
ATOM 1946 N N . GLU B 1 115 ? 1.304 -17.562 -18.266 1 97.94 115 GLU B N 1
ATOM 1947 C CA . GLU B 1 115 ? -0.128 -17.281 -18.297 1 97.94 115 GLU B CA 1
ATOM 1948 C C . GLU B 1 115 ? -0.647 -16.922 -16.906 1 97.94 115 GLU B C 1
ATOM 1950 O O . GLU B 1 115 ? -1.476 -16.016 -16.75 1 97.94 115 GLU B O 1
ATOM 1955 N N . TRP B 1 116 ? -0.21 -17.688 -15.898 1 98.12 116 TRP B N 1
ATOM 1956 C CA . TRP B 1 116 ? -0.587 -17.438 -14.516 1 98.12 116 TRP B CA 1
ATOM 1957 C C . TRP B 1 116 ? -0.224 -16.016 -14.094 1 98.12 116 TRP B C 1
ATOM 1959 O O . TRP B 1 116 ? -1.059 -15.297 -13.539 1 98.12 116 TRP B O 1
ATOM 1969 N N . VAL B 1 117 ? 1.002 -15.539 -14.43 1 98.12 117 VAL B N 1
ATOM 1970 C CA . VAL B 1 117 ? 1.465 -14.203 -14.062 1 98.12 117 VAL B CA 1
ATOM 1971 C C . VAL B 1 117 ? 0.596 -13.148 -14.742 1 98.12 117 VAL B C 1
ATOM 1973 O O . VAL B 1 117 ? 0.188 -12.172 -14.109 1 98.12 117 VAL B O 1
ATOM 1976 N N . GLU B 1 118 ? 0.321 -13.344 -16.016 1 96.81 118 GLU B N 1
ATOM 1977 C CA . GLU B 1 118 ? -0.511 -12.406 -16.766 1 96.81 118 GLU B CA 1
ATOM 1978 C C . GLU B 1 118 ? -1.891 -12.258 -16.125 1 96.81 118 GLU B C 1
ATOM 1980 O O . GLU B 1 118 ? -2.381 -11.148 -15.945 1 96.81 118 GLU B O 1
ATOM 1985 N N . ARG B 1 119 ? -2.484 -13.359 -15.789 1 97.12 119 ARG B N 1
ATOM 1986 C CA . ARG B 1 119 ? -3.814 -13.352 -15.188 1 97.12 119 ARG B CA 1
ATOM 1987 C C . ARG B 1 119 ? -3.787 -12.695 -13.812 1 97.12 119 ARG B C 1
ATOM 1989 O O . ARG B 1 119 ? -4.703 -11.953 -13.453 1 97.12 119 ARG B O 1
ATOM 1996 N N . VAL B 1 120 ? -2.754 -13.008 -13.023 1 97.81 120 VAL B N 1
ATOM 1997 C CA . VAL B 1 120 ? -2.611 -12.438 -11.688 1 97.81 120 VAL B CA 1
ATOM 1998 C C . VAL B 1 120 ? -2.508 -10.914 -11.789 1 97.81 120 VAL B C 1
ATOM 2000 O O . VAL B 1 120 ? -3.17 -10.195 -11.039 1 97.81 120 VAL B O 1
ATOM 2003 N N . GLU B 1 121 ? -1.714 -10.391 -12.68 1 95.62 121 GLU B N 1
ATOM 2004 C CA . GLU B 1 121 ? -1.491 -8.953 -12.836 1 95.62 121 GLU B CA 1
ATOM 2005 C C . GLU B 1 121 ? -2.764 -8.242 -13.289 1 95.62 121 GLU B C 1
ATOM 2007 O O . GLU B 1 121 ? -3.02 -7.105 -12.898 1 95.62 121 GLU B O 1
ATOM 2012 N N . GLU B 1 122 ? -3.586 -8.93 -14.109 1 95.12 122 GLU B N 1
ATOM 2013 C CA . GLU B 1 122 ? -4.844 -8.359 -14.586 1 95.12 122 GLU B CA 1
ATOM 2014 C C . GLU B 1 122 ? -5.852 -8.219 -13.453 1 95.12 122 GLU B C 1
ATOM 2016 O O . GLU B 1 122 ? -6.711 -7.336 -13.484 1 95.12 122 GLU B O 1
ATOM 2021 N N . ARG B 1 123 ? -5.668 -9.031 -12.469 1 97.19 123 ARG B N 1
ATOM 2022 C CA . ARG B 1 123 ? -6.723 -9.148 -11.469 1 97.19 123 ARG B CA 1
ATOM 2023 C C . ARG B 1 123 ? -6.281 -8.562 -10.133 1 97.19 123 ARG B C 1
ATOM 2025 O O . ARG B 1 123 ? -7.09 -8.422 -9.211 1 97.19 123 ARG B O 1
ATOM 2032 N N . CYS B 1 124 ? -5.066 -8.281 -9.93 1 97.31 124 CYS B N 1
ATOM 2033 C CA . CYS B 1 124 ? -4.5 -7.828 -8.664 1 97.31 124 CYS B CA 1
ATOM 2034 C C . CYS B 1 124 ? -4.898 -6.383 -8.383 1 97.31 124 CYS B C 1
ATOM 2036 O O . CYS B 1 124 ? -4.391 -5.461 -9.016 1 97.31 124 CYS B O 1
ATOM 2038 N N . PRO B 1 125 ? -5.719 -6.113 -7.336 1 97.75 125 PRO B N 1
ATOM 2039 C CA . PRO B 1 125 ? -6.207 -4.758 -7.059 1 97.75 125 PRO B CA 1
ATOM 2040 C C . PRO B 1 125 ? -5.09 -3.803 -6.648 1 97.75 125 PRO B C 1
ATOM 2042 O O . PRO B 1 125 ? -5.008 -2.684 -7.164 1 97.75 125 PRO B O 1
ATOM 2045 N N . VAL B 1 126 ? -4.23 -4.207 -5.738 1 98.25 126 VAL B N 1
ATOM 2046 C CA . VAL B 1 126 ? -3.168 -3.346 -5.227 1 98.25 126 VAL B CA 1
ATOM 2047 C C . VAL B 1 126 ? -2.207 -2.984 -6.355 1 98.25 126 VAL B C 1
ATOM 2049 O O . VAL B 1 126 ? -1.827 -1.821 -6.508 1 98.25 126 VAL B O 1
ATOM 2052 N N . CYS B 1 127 ? -1.852 -3.967 -7.156 1 96.81 127 CYS B N 1
ATOM 2053 C CA . CYS B 1 127 ? -0.987 -3.709 -8.297 1 96.81 127 CYS B CA 1
ATOM 2054 C C . CYS B 1 127 ? -1.629 -2.707 -9.25 1 96.81 127 CYS B C 1
ATOM 2056 O O . CYS B 1 127 ? -0.968 -1.78 -9.727 1 96.81 127 CYS B O 1
ATOM 2058 N N . ASP B 1 128 ? -2.916 -2.926 -9.578 1 97.12 128 ASP B N 1
ATOM 2059 C CA . ASP B 1 128 ? -3.639 -2.006 -10.453 1 97.12 128 ASP B CA 1
ATOM 2060 C C . ASP B 1 128 ? -3.553 -0.573 -9.938 1 97.12 128 ASP B C 1
ATOM 2062 O O . ASP B 1 128 ? -3.299 0.356 -10.703 1 97.12 128 ASP B O 1
ATOM 2066 N N . ASN B 1 129 ? -3.736 -0.4 -8.617 1 97.62 129 ASN B N 1
ATOM 2067 C CA . ASN B 1 129 ? -3.744 0.938 -8.031 1 97.62 129 ASN B CA 1
ATOM 2068 C C . ASN B 1 129 ? -2.355 1.567 -8.047 1 97.62 129 ASN B C 1
ATOM 2070 O O . ASN B 1 129 ? -2.217 2.77 -8.281 1 97.62 129 ASN B O 1
ATOM 2074 N N . ILE B 1 130 ? -1.319 0.792 -7.809 1 95.62 130 ILE B N 1
ATOM 2075 C CA . ILE B 1 130 ? 0.018 1.359 -7.672 1 95.62 130 ILE B CA 1
ATOM 2076 C C . ILE B 1 130 ? 0.653 1.526 -9.047 1 95.62 130 ILE B C 1
ATOM 2078 O O . ILE B 1 130 ? 1.316 2.531 -9.32 1 95.62 130 ILE B O 1
ATOM 2082 N N . PHE B 1 131 ? 0.396 0.605 -9.93 1 92.25 131 PHE B N 1
ATOM 2083 C CA . PHE B 1 131 ? 1.061 0.654 -11.227 1 92.25 131 PHE B CA 1
ATOM 2084 C C . PHE B 1 131 ? 0.318 1.583 -12.18 1 92.25 131 PHE B C 1
ATOM 2086 O O . PHE B 1 131 ? 0.91 2.117 -13.117 1 92.25 131 PHE B O 1
ATOM 2093 N N . GLU B 1 132 ? -0.926 1.758 -11.898 1 92.75 132 GLU B N 1
ATOM 2094 C CA . GLU B 1 132 ? -1.743 2.715 -12.641 1 92.75 132 GLU B CA 1
ATOM 2095 C C . GLU B 1 132 ? -2.123 3.908 -11.773 1 92.75 132 GLU B C 1
ATOM 2097 O O . GLU B 1 132 ? -1.938 3.877 -10.555 1 92.75 132 GLU B O 1
ATOM 2102 N N . SER B 1 133 ? -2.527 5.031 -12.297 1 91.69 133 SER B N 1
ATOM 2103 C CA . SER B 1 133 ? -2.965 6.164 -11.492 1 91.69 133 SER B CA 1
ATOM 2104 C C . SER B 1 133 ? -4.332 5.902 -10.867 1 91.69 133 SER B C 1
ATOM 2106 O O . SER B 1 133 ? -5.164 5.207 -11.453 1 91.69 133 SER B O 1
ATOM 2108 N N . THR B 1 134 ? -4.484 6.355 -9.664 1 95.44 134 THR B N 1
ATOM 2109 C CA . THR B 1 134 ? -5.754 6.234 -8.953 1 95.44 134 THR B CA 1
ATOM 2110 C C . THR B 1 134 ? -6.289 7.605 -8.562 1 95.44 134 THR B C 1
ATOM 2112 O O . THR B 1 134 ? -5.637 8.344 -7.816 1 95.44 134 THR B O 1
ATOM 2115 N N . PRO B 1 135 ? -7.488 7.992 -9.039 1 95.44 135 PRO B N 1
ATOM 2116 C CA . PRO B 1 135 ? -8.086 9.234 -8.547 1 95.44 135 PRO B CA 1
ATOM 2117 C C . PRO B 1 135 ? -8.18 9.289 -7.027 1 95.44 135 PRO B C 1
ATOM 2119 O O . PRO B 1 135 ? -8.438 8.273 -6.387 1 95.44 135 PRO B O 1
ATOM 2122 N N . SER B 1 136 ? -7.859 10.477 -6.473 1 96 136 SER B N 1
ATOM 2123 C CA . SER B 1 136 ? -7.902 10.625 -5.023 1 96 136 SER B CA 1
ATOM 2124 C C . SER B 1 136 ? -8.461 11.984 -4.625 1 96 136 SER B C 1
ATOM 2126 O O . SER B 1 136 ? -8.344 12.953 -5.379 1 96 136 SER B O 1
ATOM 2128 N N . ILE B 1 137 ? -9.133 11.992 -3.508 1 96 137 ILE B N 1
ATOM 2129 C CA . ILE B 1 137 ? -9.57 13.242 -2.893 1 96 137 ILE B CA 1
ATOM 2130 C C . ILE B 1 137 ? -9.156 13.266 -1.422 1 96 137 ILE B C 1
ATOM 2132 O O . ILE B 1 137 ? -9.219 12.242 -0.737 1 96 137 ILE B O 1
ATOM 2136 N N . THR B 1 138 ? -8.703 14.445 -0.976 1 96.81 138 THR B N 1
ATOM 2137 C CA . THR B 1 138 ? -8.289 14.617 0.413 1 96.81 138 THR B CA 1
ATOM 2138 C C . THR B 1 138 ? -9.07 15.75 1.073 1 96.81 138 THR B C 1
ATOM 2140 O O . THR B 1 138 ? -9.227 16.828 0.494 1 96.81 138 THR B O 1
ATOM 2143 N N . ALA B 1 139 ? -9.625 15.398 2.174 1 97.12 139 ALA B N 1
ATOM 2144 C CA . ALA B 1 139 ? -10.281 16.406 3.01 1 97.12 139 ALA B CA 1
ATOM 2145 C C . ALA B 1 139 ? -9.586 16.531 4.363 1 97.12 139 ALA B C 1
ATOM 2147 O O . ALA B 1 139 ? -9.023 15.562 4.871 1 97.12 139 ALA B O 1
ATOM 2148 N N . VAL B 1 140 ? -9.602 17.75 4.934 1 97.06 140 VAL B N 1
ATOM 2149 C CA . VAL B 1 140 ? -8.977 17.969 6.23 1 97.06 140 VAL B CA 1
ATOM 2150 C C . VAL B 1 140 ? -9.945 18.719 7.148 1 97.06 140 VAL B C 1
ATOM 2152 O O . VAL B 1 140 ? -10.68 19.594 6.699 1 97.06 140 VAL B O 1
ATOM 2155 N N . SER B 1 141 ? -10.016 18.234 8.359 1 95.44 141 SER B N 1
ATOM 2156 C CA . SER B 1 141 ? -10.734 18.922 9.422 1 95.44 141 SER B CA 1
ATOM 2157 C C . SER B 1 141 ? -9.82 19.234 10.602 1 95.44 141 SER B C 1
ATOM 2159 O O . SER B 1 141 ? -8.984 18.422 10.977 1 95.44 141 SER B O 1
ATOM 2161 N N . ASN B 1 142 ? -9.922 20.453 11.117 1 95.31 142 ASN B N 1
ATOM 2162 C CA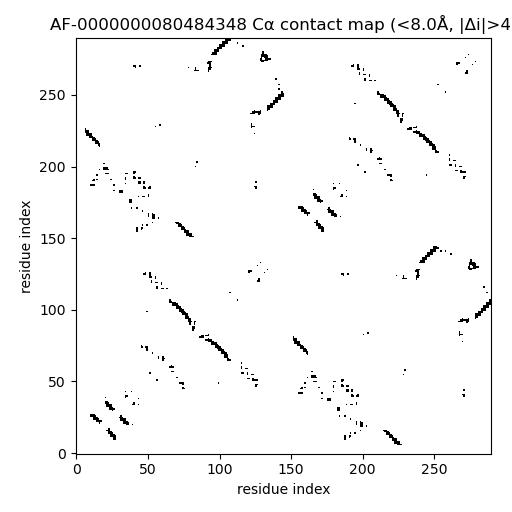 . ASN B 1 142 ? -9.172 20.875 12.297 1 95.31 142 ASN B CA 1
ATOM 2163 C C . ASN B 1 142 ? -10.102 21.156 13.477 1 95.31 142 ASN B C 1
ATOM 2165 O O . ASN B 1 142 ? -10.984 22.016 13.383 1 95.31 142 ASN B O 1
ATOM 2169 N N . ARG B 1 143 ? -10 20.438 14.617 1 86.75 143 ARG B N 1
ATOM 2170 C CA . ARG B 1 143 ? -10.844 20.562 15.797 1 86.75 143 ARG B CA 1
ATOM 2171 C C . ARG B 1 143 ? -10.562 21.875 16.547 1 86.75 143 ARG B C 1
ATOM 2173 O O . ARG B 1 143 ? -11.422 22.375 17.266 1 86.75 143 ARG B O 1
ATOM 2180 N N . GLU B 1 144 ? -9.883 22.812 16.234 1 68.31 144 GLU B N 1
ATOM 2181 C CA . GLU B 1 144 ? -9.508 24.062 16.906 1 68.31 144 GLU B CA 1
ATOM 2182 C C . GLU B 1 144 ? -9.547 23.906 18.422 1 68.31 144 GLU B C 1
ATOM 2184 O O . GLU B 1 144 ? -10.57 23.516 18.984 1 68.31 144 GLU B O 1
ATOM 2189 N N . SER B 1 145 ? -8.398 23.453 19.016 1 51.28 145 SER B N 1
ATOM 2190 C CA . SER B 1 145 ? -8.43 23.734 20.453 1 51.28 145 SER B CA 1
ATOM 2191 C C . SER B 1 145 ? -8.312 25.234 20.719 1 51.28 145 SER B C 1
ATOM 2193 O O . SER B 1 145 ? -7.715 25.969 19.938 1 51.28 145 SER B O 1
#

Organism: Haloferax mediterranei (strain ATCC 33500 / DSM 1411 / JCM 8866 / NBRC 14739 / NCIMB 2177 / R-4) (NCBI:txid523841)

Solvent-accessible surface area (backbone atoms only — not comparable to full-atom values): 14791 Å² total; per-residue (Å²): 129,84,76,78,74,70,73,52,45,82,45,42,38,42,32,40,60,76,53,64,61,28,28,42,31,37,37,78,85,68,34,54,51,69,37,33,85,50,41,51,30,61,54,42,38,44,42,13,41,47,33,26,49,44,36,37,39,47,55,51,33,52,72,73,70,48,63,73,78,39,49,37,34,36,32,34,29,34,28,31,64,47,35,57,69,66,48,92,68,91,63,63,27,16,50,66,38,39,42,36,38,40,40,33,30,36,90,67,54,68,68,57,50,53,51,49,50,54,53,28,61,65,23,19,30,46,49,39,25,33,48,31,60,23,55,70,50,78,47,77,45,71,67,57,114,131,84,78,78,75,68,72,54,45,82,45,42,38,40,32,41,59,76,52,64,61,27,27,41,32,38,39,76,86,70,33,56,50,69,36,33,87,48,44,51,29,60,54,41,38,45,42,14,40,48,31,27,50,43,36,36,40,46,54,51,32,52,74,73,69,48,63,72,78,39,51,36,35,38,31,35,30,34,27,31,62,48,32,55,70,67,46,92,68,92,64,63,26,16,49,67,36,38,41,36,39,39,40,33,30,35,88,68,54,70,69,57,51,53,53,49,51,54,54,30,61,64,22,20,30,48,49,38,24,32,48,32,61,22,56,71,48,79,46,77,45,70,68,58,113

Foldseek 3Di:
DPPPPPPDDDKDWDWDDPDPFKIWIAIPVGDIDMAGDVDGPQVVLQVVQVVLLVVLLQVLCVVVPWGFPDKDKDKDFDADVCVVVPHDDPDDGHGPDMDMDIDTDIDDDPVVVVVSVVSSCVPRPSNCPVVDPDDDDDDDDDPDD/DPPPPPPDDDKDWDWDDPDPFKIWIAIPVGDIDMAGDVDGPQVVLQVVQVVLLVVLLQVLCVVVPWGFPDKDKDKDFDADVCVVVPHDDPDDGHGPDMDMDIDTDIDDDPVVVVVSVVSSCVPRPSNCPVVDPDDDDDDDDDPDD

Sequence (290 aa):
MSTERTHTKTTSVEGSRVDASKMQFETSGGNQFDIGGDGTPGEYMLGSIAGCYNVVGHLVAEEMGFELADLTISVAGDVDPRVYKGDNTDARAGYQEIRVVLDIDADVNDQTVAEWVERVEERCPVCDNIFESTPSITAVSNRESMSTERTHTKTTSVEGSRVDASKMQFETSGGNQFDIGGDGTPGEYMLGSIAGCYNVVGHLVAEEMGFELADLTISVAGDVDPRVYKGDNTDARAGYQEIRVVLDIDADVNDQTVAEWVERVEERCPVCDNIFESTPSITAVSNRES

Radius of gyration: 19.37 Å; Cα contacts (8 Å, |Δi|>4): 664; chains: 2; bounding box: 68×59×41 Å